Protein AF-A0A259INH0-F1 (afdb_monomer)

Foldseek 3Di:
DDPPPDPPPPPPDDDDDDDCVVVVVLLVVLLVVLCQFLPPPDDSQQSVQLQLLQADQPPPDCVVAPSHGGDSDSCSRQPAAFQKAKDKDKDKDAAQDKDKAWDQFFPDQQAFKKKKKKKKAWDFQADPVCPPCGTQKFKDKWKAQAQVAWDADPVPRHTDPGHDTDDWQDPDPDDDPVCCVPPRPRPDRMTIGMDMDGSVSGHRIIIIMHIFGHDPRHTDNPDDMMIMMMMMMMGRPVRRCRNVSSCVRPVVPDDRRGTPDPDPPDD

Mean predicted aligned error: 8.54 Å

pLDDT: mean 84.94, std 13.49, range [36.12, 97.56]

Sequence (267 aa):
MKKLFGNSLFIKEITPLQGTSFAAPLLLCNAVGIRAVLGQDLTPLAIKALLVHSAKQNGNDKNEVGWGKAPESLNEIITSPPGVARIVYQGELKPGKYLRASIPIPKSELTGRVKLKATFCYASPVDPQEASCYTQAELEVTFRPNLSKFSNDKTTGKAKSQPDTSSFFETSSYATEEERRADWGKWETTLHAEQGFLGTTLNAPVFDIHYNARESGAPTVGAGKIKYALVIAVEASKHQDLYNEILQSYASILIPIQPKVTIPINV

Radius of gyration: 23.49 Å; Cα contacts (8 Å, |Δi|>4): 466; chains: 1; bounding box: 49×73×89 Å

Secondary structure (DSSP, 8-state):
--------------PPP--GGGHHHHHHHHHHHHHHHHGGGS-HHHHHHHHHHH-B-TT--HHHHTT-BPPSSHHHHHSPPTTEEEEEEEEEE-TT-EEEEE----SS---SEEEEEEEEEE---B-TT-TTS-BSEEEEEEEESBTT--PBPTTT-SBPSSPPPB-SS-S-S---HHHHHHTS-TT-SEEEEEEEEEGGG-BS-EEEEEEEEEETTEE-SSPPPEEEEEEEEEE-TT-TTHHHHHHHHTTTT------S-------

Structure (mmCIF, N/CA/C/O backbone):
data_AF-A0A259INH0-F1
#
_entry.id   AF-A0A259INH0-F1
#
loop_
_atom_site.group_PDB
_atom_site.id
_atom_site.type_symbol
_atom_site.label_atom_id
_atom_site.label_alt_id
_atom_site.label_comp_id
_atom_site.label_asym_id
_atom_site.label_entity_id
_atom_site.label_seq_id
_atom_site.pdbx_PDB_ins_code
_atom_site.Cartn_x
_atom_site.Cartn_y
_atom_site.Cartn_z
_atom_site.occupancy
_atom_site.B_iso_or_equiv
_atom_site.auth_seq_id
_atom_site.auth_comp_id
_atom_site.auth_asym_id
_atom_site.auth_atom_id
_atom_site.pdbx_PDB_model_num
ATOM 1 N N . MET A 1 1 ? 26.185 -48.536 -57.523 1.00 39.78 1 MET A N 1
ATOM 2 C CA . MET A 1 1 ? 26.364 -47.982 -56.162 1.00 39.78 1 MET A CA 1
ATOM 3 C C . MET A 1 1 ? 25.255 -46.976 -55.891 1.00 39.78 1 MET A C 1
ATOM 5 O O . MET A 1 1 ? 25.216 -45.942 -56.545 1.00 39.78 1 MET A O 1
ATOM 9 N N . LYS A 1 2 ? 24.312 -47.306 -55.001 1.00 36.12 2 LYS A N 1
ATOM 10 C CA . LYS A 1 2 ? 23.241 -46.397 -54.564 1.00 36.12 2 LYS A CA 1
ATOM 11 C C . LYS A 1 2 ? 23.850 -45.327 -53.647 1.00 36.12 2 LYS A C 1
ATOM 13 O O . LYS A 1 2 ? 24.356 -45.672 -52.585 1.00 36.12 2 LYS A O 1
ATOM 18 N N . LYS A 1 3 ? 23.813 -44.052 -54.048 1.00 40.78 3 LYS A N 1
ATOM 19 C CA . LYS A 1 3 ? 24.068 -42.922 -53.142 1.00 40.78 3 LYS A CA 1
ATOM 20 C C . LYS A 1 3 ? 22.827 -42.734 -52.267 1.00 40.78 3 LYS A C 1
ATOM 22 O O . LYS A 1 3 ? 21.805 -42.246 -52.739 1.00 40.78 3 LYS A O 1
ATOM 27 N N . LEU A 1 4 ? 22.923 -43.164 -51.012 1.00 44.47 4 LEU A N 1
ATOM 28 C CA . LEU A 1 4 ? 22.033 -42.749 -49.931 1.00 44.47 4 LEU A CA 1
ATOM 29 C C . LEU A 1 4 ? 22.352 -41.281 -49.618 1.00 44.47 4 LEU A C 1
ATOM 31 O O . LEU A 1 4 ? 23.288 -40.993 -48.878 1.00 44.47 4 LEU A O 1
ATOM 35 N N . PHE A 1 5 ? 21.614 -40.350 -50.222 1.00 46.16 5 PHE A N 1
ATOM 36 C CA . PHE A 1 5 ? 21.539 -38.994 -49.689 1.00 46.16 5 PHE A CA 1
ATOM 37 C C . PHE A 1 5 ? 20.632 -39.054 -48.464 1.00 46.16 5 PHE A C 1
ATOM 39 O O . PHE A 1 5 ? 19.426 -39.264 -48.578 1.00 46.16 5 PHE A O 1
ATOM 46 N N . GLY A 1 6 ? 21.250 -38.974 -47.288 1.00 42.75 6 GLY A N 1
ATOM 47 C CA . GLY A 1 6 ? 20.543 -38.897 -46.022 1.00 42.75 6 GLY A CA 1
ATOM 48 C C . GLY A 1 6 ? 19.668 -37.650 -45.992 1.00 42.75 6 GLY A C 1
ATOM 49 O O . GLY A 1 6 ? 20.159 -36.536 -46.165 1.00 42.75 6 GLY A O 1
ATOM 50 N N . ASN A 1 7 ? 18.376 -37.849 -45.741 1.00 47.34 7 ASN A N 1
ATOM 51 C CA . ASN A 1 7 ? 17.503 -36.800 -45.235 1.00 47.34 7 ASN A CA 1
ATOM 52 C C . ASN A 1 7 ? 18.029 -36.389 -43.855 1.00 47.34 7 ASN A C 1
ATOM 54 O O . ASN A 1 7 ? 17.673 -36.991 -42.843 1.00 47.34 7 ASN A O 1
ATOM 58 N N . SER A 1 8 ? 18.899 -35.381 -43.809 1.00 49.84 8 SER A N 1
ATOM 59 C CA . SER A 1 8 ? 19.155 -34.647 -42.575 1.00 49.84 8 SER A CA 1
ATOM 60 C C . SER A 1 8 ? 17.896 -33.837 -42.276 1.00 49.84 8 SER A C 1
ATOM 62 O O . SER A 1 8 ? 17.690 -32.747 -42.809 1.00 49.84 8 SER A O 1
ATOM 64 N N . LEU A 1 9 ? 17.000 -34.414 -41.472 1.00 56.59 9 LEU A N 1
ATOM 65 C CA . LEU A 1 9 ? 16.022 -33.620 -40.747 1.00 56.59 9 LEU A CA 1
ATOM 66 C C . LEU A 1 9 ? 16.822 -32.699 -39.824 1.00 56.59 9 LEU A C 1
ATOM 68 O O . LEU A 1 9 ? 17.387 -33.154 -38.832 1.00 56.59 9 LEU A O 1
ATOM 72 N N . PHE A 1 10 ? 16.880 -31.411 -40.159 1.00 57.25 10 PHE A N 1
ATOM 73 C CA . PHE A 1 10 ? 17.249 -30.380 -39.200 1.00 57.25 10 PHE A CA 1
ATOM 74 C C . PHE A 1 10 ? 16.225 -30.430 -38.064 1.00 57.25 10 PHE A C 1
ATOM 76 O O . PHE A 1 10 ? 15.121 -29.896 -38.175 1.00 57.25 10 PHE A O 1
ATOM 83 N N . ILE A 1 11 ? 16.573 -31.119 -36.980 1.00 61.00 11 ILE A N 1
ATOM 84 C CA . ILE A 1 11 ? 15.860 -31.003 -35.715 1.00 61.00 11 ILE A CA 1
ATOM 85 C C . ILE A 1 11 ? 16.080 -29.557 -35.278 1.00 61.00 11 ILE A C 1
ATOM 87 O O . ILE A 1 11 ? 17.202 -29.149 -34.988 1.00 61.00 11 ILE A O 1
ATOM 91 N N . LYS A 1 12 ? 15.016 -28.753 -35.317 1.00 66.00 12 LYS A N 1
ATOM 92 C CA . LYS A 1 12 ? 15.026 -27.394 -34.782 1.00 66.00 12 LYS A CA 1
ATOM 93 C C . LYS A 1 12 ? 15.162 -27.519 -33.267 1.00 66.00 12 LYS A C 1
ATOM 95 O O . LYS A 1 12 ? 14.175 -27.732 -32.569 1.00 66.00 12 LYS A O 1
ATOM 100 N N . GLU A 1 13 ? 16.398 -27.492 -32.790 1.00 73.31 13 GLU A N 1
ATOM 101 C CA . GLU A 1 13 ? 16.723 -27.645 -31.379 1.00 73.31 13 GLU A CA 1
ATOM 102 C C . GLU A 1 13 ? 16.250 -26.393 -30.628 1.00 73.31 13 GLU A C 1
ATOM 104 O O . GLU A 1 13 ? 16.626 -25.266 -30.957 1.00 73.31 13 GLU A O 1
ATOM 109 N N . ILE A 1 14 ? 15.334 -26.580 -29.677 1.00 82.00 14 ILE A N 1
ATOM 110 C CA . ILE A 1 14 ? 14.850 -25.506 -28.810 1.00 82.00 14 ILE A CA 1
ATOM 111 C C . ILE A 1 14 ? 15.738 -25.517 -27.570 1.00 82.00 14 ILE A C 1
ATOM 113 O O . ILE A 1 14 ? 15.597 -26.387 -26.714 1.00 82.00 14 ILE A O 1
ATOM 117 N N . THR A 1 15 ? 16.648 -24.551 -27.472 1.00 85.06 15 THR A N 1
ATOM 118 C CA . THR A 1 15 ? 17.495 -24.389 -26.287 1.00 85.06 15 THR A CA 1
ATOM 119 C C . THR A 1 15 ? 16.786 -23.494 -25.266 1.00 85.06 15 THR A C 1
ATOM 121 O O . THR A 1 15 ? 16.470 -22.346 -25.595 1.00 85.06 15 THR A O 1
ATOM 124 N N . PRO A 1 16 ? 16.527 -23.964 -24.031 1.00 84.62 16 PRO A N 1
ATOM 125 C CA . PRO A 1 16 ? 15.945 -23.121 -22.996 1.00 84.62 16 PRO A CA 1
ATOM 126 C C . PRO A 1 16 ? 16.940 -22.027 -22.595 1.00 84.62 16 PRO A C 1
ATOM 128 O O . PRO A 1 16 ? 18.093 -22.302 -22.262 1.00 84.62 16 PRO A O 1
ATOM 131 N N . LEU A 1 17 ? 16.485 -20.777 -22.621 1.00 89.00 17 LEU A N 1
ATOM 132 C CA . LEU A 1 17 ? 17.233 -19.625 -22.124 1.00 89.00 17 LEU A CA 1
ATOM 133 C C . LEU A 1 17 ? 16.717 -19.258 -20.733 1.00 89.00 17 LEU A C 1
ATOM 135 O O . LEU A 1 17 ? 15.509 -19.191 -20.511 1.00 89.00 17 LEU A O 1
ATOM 139 N N . GLN A 1 18 ? 17.637 -19.001 -19.806 1.00 88.62 18 GLN A N 1
ATOM 140 C CA . GLN A 1 18 ? 17.327 -18.624 -18.429 1.00 88.62 18 GLN A CA 1
ATOM 141 C C . GLN A 1 18 ? 18.203 -17.454 -17.977 1.00 88.62 18 GLN A C 1
ATOM 143 O O . GLN A 1 18 ? 19.337 -17.303 -18.431 1.00 88.62 18 GLN A O 1
ATOM 148 N N . GLY A 1 19 ? 17.677 -16.621 -17.082 1.00 87.25 19 GLY A N 1
ATOM 149 C CA . GLY A 1 19 ? 18.393 -15.475 -16.527 1.00 87.25 19 GLY A CA 1
ATOM 150 C C . GLY A 1 19 ? 17.453 -14.439 -15.917 1.00 87.25 19 GLY A C 1
ATOM 151 O O . GLY A 1 19 ? 16.315 -14.274 -16.353 1.00 87.25 19 GLY A O 1
ATOM 152 N N . THR A 1 20 ? 17.936 -13.700 -14.920 1.00 88.44 20 THR A N 1
ATOM 153 C CA . THR A 1 20 ? 17.181 -12.602 -14.289 1.00 88.44 20 THR A CA 1
ATOM 154 C C . THR A 1 20 ? 16.925 -11.441 -15.254 1.00 88.44 20 THR A C 1
ATOM 156 O O . THR A 1 20 ? 15.950 -10.708 -15.096 1.00 88.44 20 THR A O 1
ATOM 159 N N . SER A 1 21 ? 17.729 -11.327 -16.316 1.00 91.44 21 SER A N 1
ATOM 160 C CA . SER A 1 21 ? 17.525 -10.389 -17.424 1.00 91.44 21 SER A CA 1
ATOM 161 C C . SER A 1 21 ? 16.173 -10.559 -18.124 1.00 91.44 21 SER A C 1
ATOM 163 O O . SER A 1 21 ? 15.642 -9.579 -18.635 1.00 91.44 21 SER A O 1
ATOM 165 N N . PHE A 1 22 ? 15.585 -11.761 -18.108 1.00 90.56 22 PHE A N 1
ATOM 166 C CA . PHE A 1 22 ? 14.255 -12.024 -18.668 1.00 90.56 22 PHE A CA 1
ATOM 167 C C . PHE A 1 22 ? 13.112 -11.604 -17.727 1.00 90.56 22 PHE A C 1
ATOM 169 O O . PHE A 1 22 ? 11.993 -11.383 -18.186 1.00 90.56 22 PHE A O 1
ATOM 176 N N . ALA A 1 23 ? 13.374 -11.434 -16.426 1.00 90.19 23 ALA A N 1
ATOM 177 C CA . ALA A 1 23 ? 12.350 -11.047 -15.454 1.00 90.19 23 ALA A CA 1
ATOM 178 C C . ALA A 1 23 ? 11.925 -9.575 -15.607 1.00 90.19 23 ALA A C 1
ATOM 180 O O . ALA A 1 23 ? 10.738 -9.259 -15.522 1.00 90.19 23 ALA A O 1
ATOM 181 N N . ALA A 1 24 ? 12.878 -8.677 -15.878 1.00 90.44 24 ALA A N 1
ATOM 182 C CA . ALA A 1 24 ? 12.613 -7.251 -16.071 1.00 90.44 24 ALA A CA 1
ATOM 183 C C . ALA A 1 24 ? 11.635 -6.946 -17.231 1.00 90.44 24 ALA A C 1
ATOM 185 O O . ALA A 1 24 ? 10.635 -6.263 -16.986 1.00 90.44 24 ALA A O 1
ATOM 186 N N . PRO A 1 25 ? 11.843 -7.445 -18.471 1.00 92.06 25 PRO A N 1
ATOM 187 C CA . PRO A 1 25 ? 10.896 -7.224 -19.561 1.00 92.06 25 PRO A CA 1
ATOM 188 C C . PRO A 1 25 ? 9.546 -7.905 -19.311 1.00 92.06 25 PRO A C 1
ATOM 190 O O . PRO A 1 25 ? 8.521 -7.337 -19.674 1.00 92.06 25 PRO A O 1
ATOM 193 N N . LEU A 1 26 ? 9.510 -9.059 -18.633 1.00 90.44 26 LEU A N 1
ATOM 194 C CA . LEU A 1 26 ? 8.256 -9.731 -18.279 1.00 90.44 26 LEU A CA 1
ATOM 195 C C . LEU A 1 26 ? 7.401 -8.877 -17.328 1.00 90.44 26 LEU A C 1
ATOM 197 O O . LEU A 1 26 ? 6.210 -8.678 -17.565 1.00 90.44 26 LEU A O 1
ATOM 201 N N . LEU A 1 27 ? 8.014 -8.292 -16.296 1.00 92.88 27 LEU A N 1
ATOM 202 C CA . LEU A 1 27 ? 7.319 -7.365 -15.401 1.00 92.88 27 LEU A CA 1
ATOM 203 C C . LEU A 1 27 ? 6.885 -6.081 -16.129 1.00 92.88 27 LEU A C 1
ATOM 205 O O . LEU A 1 27 ? 5.796 -5.561 -15.874 1.00 92.88 27 LEU A O 1
ATOM 209 N N . LEU A 1 28 ? 7.708 -5.579 -17.056 1.00 93.38 28 LEU A N 1
ATOM 210 C CA . LEU A 1 28 ? 7.369 -4.422 -17.885 1.00 93.38 28 LEU A CA 1
ATOM 211 C C . LEU A 1 28 ? 6.155 -4.703 -18.782 1.00 93.38 28 LEU A C 1
ATOM 213 O O . LEU A 1 28 ? 5.284 -3.842 -18.890 1.00 93.38 28 LEU A O 1
ATOM 217 N N . CYS A 1 29 ? 6.051 -5.896 -19.374 1.00 92.12 29 CYS A N 1
ATOM 218 C CA . CYS A 1 29 ? 4.871 -6.312 -20.134 1.00 92.12 29 CYS A CA 1
ATOM 219 C C . CYS A 1 29 ? 3.604 -6.249 -19.275 1.00 92.12 29 CYS A C 1
ATOM 221 O O . CYS A 1 29 ? 2.604 -5.691 -19.725 1.00 92.12 29 CYS A O 1
ATOM 223 N N . ASN A 1 30 ? 3.660 -6.707 -18.020 1.00 92.50 30 ASN A N 1
ATOM 224 C CA . ASN A 1 30 ? 2.532 -6.578 -17.094 1.00 92.50 30 ASN A CA 1
ATOM 225 C C . ASN A 1 30 ? 2.191 -5.107 -16.815 1.00 92.50 30 ASN A C 1
ATOM 227 O O . ASN A 1 30 ? 1.025 -4.720 -16.879 1.00 92.50 30 ASN A O 1
ATOM 231 N N . ALA A 1 31 ? 3.193 -4.257 -16.569 1.00 94.12 31 ALA A N 1
ATOM 232 C CA . ALA A 1 31 ? 2.989 -2.824 -16.349 1.00 94.12 31 ALA A CA 1
ATOM 233 C C . ALA A 1 31 ? 2.320 -2.133 -17.553 1.00 94.12 31 ALA A C 1
ATOM 235 O O . ALA A 1 31 ? 1.383 -1.345 -17.395 1.00 94.12 31 ALA A O 1
ATOM 236 N N . VAL A 1 32 ? 2.787 -2.445 -18.765 1.00 93.69 32 VAL A N 1
ATOM 237 C CA . VAL A 1 32 ? 2.225 -1.930 -20.020 1.00 93.69 32 VAL A CA 1
ATOM 238 C C . VAL A 1 32 ? 0.815 -2.472 -20.242 1.00 93.69 32 VAL A C 1
ATOM 240 O O . VAL A 1 32 ? -0.058 -1.701 -20.625 1.00 93.69 32 VAL A O 1
ATOM 243 N N . GLY A 1 33 ? 0.564 -3.747 -19.939 1.00 92.50 33 GLY A N 1
ATOM 244 C CA . GLY A 1 33 ? -0.761 -4.363 -20.001 1.00 92.50 33 GLY A CA 1
ATOM 245 C C . GLY A 1 33 ? -1.772 -3.664 -19.091 1.00 92.50 33 GLY A C 1
ATOM 246 O O . GLY A 1 33 ? -2.849 -3.290 -19.548 1.00 92.50 33 GLY A O 1
ATOM 247 N N . ILE A 1 34 ? -1.398 -3.377 -17.838 1.00 93.00 34 ILE A N 1
ATOM 248 C CA . ILE A 1 34 ? -2.227 -2.592 -16.906 1.00 93.00 34 ILE A CA 1
ATOM 249 C C . ILE A 1 34 ? -2.563 -1.225 -17.513 1.00 93.00 34 ILE A C 1
ATOM 251 O O . ILE A 1 34 ? -3.725 -0.821 -17.522 1.00 93.00 34 ILE A O 1
ATOM 255 N N . ARG A 1 35 ? -1.565 -0.519 -18.062 1.00 92.44 35 ARG A N 1
ATOM 256 C CA . ARG A 1 35 ? -1.772 0.793 -18.691 1.00 92.44 35 ARG A CA 1
ATOM 257 C C . ARG A 1 35 ? -2.611 0.720 -19.967 1.00 92.44 35 ARG A C 1
ATOM 259 O O . ARG A 1 35 ? -3.354 1.653 -20.251 1.00 92.44 35 ARG A O 1
ATOM 266 N N . ALA A 1 36 ? -2.506 -0.356 -20.739 1.00 91.44 36 ALA A N 1
ATOM 267 C CA . ALA A 1 36 ? -3.310 -0.561 -21.938 1.00 91.44 36 ALA A CA 1
ATOM 268 C C . ALA A 1 36 ? -4.788 -0.783 -21.586 1.00 91.44 36 ALA A C 1
ATOM 270 O O . ALA A 1 36 ? -5.662 -0.204 -22.226 1.00 91.44 36 ALA A O 1
ATOM 271 N N . VAL A 1 37 ? -5.061 -1.566 -20.537 1.00 90.56 37 VAL A N 1
ATOM 272 C CA . VAL A 1 37 ? -6.427 -1.882 -20.099 1.00 90.56 37 VAL A CA 1
ATOM 273 C C . VAL A 1 37 ? -7.071 -0.711 -19.355 1.00 90.56 37 VAL A C 1
ATOM 275 O O . VAL A 1 37 ? -8.208 -0.356 -19.652 1.00 90.56 37 VAL A O 1
ATOM 278 N N . LEU A 1 38 ? -6.365 -0.079 -18.413 1.00 90.06 38 LEU A N 1
ATOM 279 C CA . LEU A 1 38 ? -6.908 0.992 -17.559 1.00 90.06 38 LEU A CA 1
ATOM 280 C C . LEU A 1 38 ? -6.647 2.408 -18.108 1.00 90.06 38 LEU A C 1
ATOM 282 O O . LEU A 1 38 ? -7.135 3.404 -17.577 1.00 90.06 38 LEU A O 1
ATOM 286 N N . GLY A 1 39 ? -5.882 2.532 -19.192 1.00 85.94 39 GLY A N 1
ATOM 287 C CA . GLY A 1 39 ? -5.550 3.811 -19.810 1.00 85.94 39 GLY A CA 1
ATOM 288 C C . GLY A 1 39 ? -4.672 4.717 -18.940 1.00 85.94 39 GLY A C 1
ATOM 289 O O . GLY A 1 39 ? -3.783 4.272 -18.219 1.00 85.94 39 GLY A O 1
ATOM 290 N N . GLN A 1 40 ? -4.904 6.029 -19.050 1.00 86.50 40 GLN A N 1
ATOM 291 C CA . GLN A 1 40 ? -4.128 7.074 -18.357 1.00 86.50 40 GLN A CA 1
ATOM 292 C C . GLN A 1 40 ? -4.616 7.373 -16.931 1.00 86.50 40 GLN A C 1
ATOM 294 O O . GLN A 1 40 ? -4.115 8.305 -16.305 1.00 86.50 40 GLN A O 1
ATOM 299 N N . ASP A 1 41 ? -5.588 6.616 -16.420 1.00 87.44 41 ASP A N 1
ATOM 300 C CA . ASP A 1 41 ? -6.180 6.888 -15.105 1.00 87.44 41 ASP A CA 1
ATOM 301 C C . ASP A 1 41 ? -5.181 6.573 -13.977 1.00 87.44 41 ASP A C 1
ATOM 303 O O . ASP A 1 41 ? -5.237 7.164 -12.899 1.00 87.44 41 ASP A O 1
ATOM 307 N N . LEU A 1 42 ? -4.202 5.704 -14.256 1.00 92.56 42 LEU A N 1
ATOM 308 C CA . LEU A 1 42 ? -3.113 5.357 -13.352 1.00 92.56 42 LEU A CA 1
ATOM 309 C C . LEU A 1 42 ? -1.776 5.936 -13.812 1.00 92.56 42 LEU A C 1
ATOM 311 O O . LEU A 1 42 ? -1.316 5.728 -14.938 1.00 92.56 42 LEU A O 1
ATOM 315 N N . THR A 1 43 ? -1.096 6.603 -12.885 1.00 95.12 43 THR A N 1
ATOM 316 C CA . THR A 1 43 ? 0.291 7.039 -13.079 1.00 95.12 43 THR A CA 1
ATOM 317 C C . THR A 1 43 ? 1.254 5.840 -13.099 1.00 95.12 43 THR A C 1
ATOM 319 O O . THR A 1 43 ? 0.967 4.809 -12.486 1.00 95.12 43 THR A O 1
ATOM 322 N N . PRO A 1 44 ? 2.452 5.956 -13.708 1.00 95.25 44 PRO A N 1
ATOM 323 C CA . PRO A 1 44 ? 3.465 4.894 -13.649 1.00 95.25 44 PRO A CA 1
ATOM 324 C C . PRO A 1 44 ? 3.822 4.465 -12.217 1.00 95.25 44 PRO A C 1
ATOM 326 O O . PRO A 1 44 ? 4.068 3.290 -11.955 1.00 95.25 44 PRO A O 1
ATOM 329 N N . LEU A 1 45 ? 3.797 5.410 -11.272 1.00 95.94 45 LEU A N 1
ATOM 330 C CA . LEU A 1 45 ? 4.048 5.147 -9.858 1.00 95.94 45 LEU A CA 1
ATOM 331 C C . LEU A 1 45 ? 2.922 4.325 -9.211 1.00 95.94 45 LEU A C 1
ATOM 333 O O . LEU A 1 45 ? 3.202 3.425 -8.422 1.00 95.94 45 LEU A O 1
ATOM 337 N N . ALA A 1 46 ? 1.665 4.585 -9.584 1.00 96.75 46 ALA A N 1
ATOM 338 C CA . ALA A 1 46 ? 0.524 3.779 -9.155 1.00 96.75 46 ALA A CA 1
ATOM 339 C C . ALA A 1 46 ? 0.559 2.366 -9.748 1.00 96.75 46 ALA A C 1
ATOM 341 O O . ALA A 1 46 ? 0.273 1.404 -9.043 1.00 96.75 46 ALA A O 1
ATOM 342 N N . ILE A 1 47 ? 0.998 2.215 -11.001 1.00 96.44 47 ILE A N 1
ATOM 343 C CA . ILE A 1 47 ? 1.206 0.896 -11.616 1.00 96.44 47 ILE A CA 1
ATOM 344 C C . ILE A 1 47 ? 2.309 0.127 -10.877 1.00 96.44 47 ILE A C 1
ATOM 346 O O . ILE A 1 47 ? 2.099 -1.030 -10.518 1.00 96.44 47 ILE A O 1
ATOM 350 N N . LYS A 1 48 ? 3.448 0.769 -10.566 1.00 96.00 48 LYS A N 1
ATOM 351 C CA . LYS A 1 48 ? 4.492 0.176 -9.709 1.00 96.00 48 LYS A CA 1
ATOM 352 C C . LYS A 1 48 ? 3.901 -0.283 -8.373 1.00 96.00 48 LYS A C 1
ATOM 354 O O . LYS A 1 48 ? 4.142 -1.414 -7.961 1.00 96.00 48 LYS A O 1
ATOM 359 N N . ALA A 1 49 ? 3.115 0.573 -7.717 1.00 96.94 49 ALA A N 1
ATOM 360 C CA . ALA A 1 49 ? 2.479 0.240 -6.448 1.00 96.94 49 ALA A CA 1
ATOM 361 C C . ALA A 1 49 ? 1.527 -0.961 -6.574 1.00 96.94 49 ALA A C 1
ATOM 363 O O . ALA A 1 49 ? 1.584 -1.841 -5.728 1.00 96.94 49 ALA A O 1
ATOM 364 N N . LEU A 1 50 ? 0.722 -1.062 -7.638 1.00 96.19 50 LEU A N 1
ATOM 365 C CA . LEU A 1 50 ? -0.157 -2.215 -7.886 1.00 96.19 50 LEU A CA 1
ATOM 366 C C . LEU A 1 50 ? 0.611 -3.521 -8.115 1.00 96.19 50 LEU A C 1
ATOM 368 O O . LEU A 1 50 ? 0.208 -4.564 -7.595 1.00 96.19 50 LEU A O 1
ATOM 372 N N . LEU A 1 51 ? 1.713 -3.471 -8.869 1.00 96.44 51 LEU A N 1
ATOM 373 C CA . LEU A 1 51 ? 2.566 -4.634 -9.121 1.00 96.44 51 LEU A CA 1
ATOM 374 C C . LEU A 1 51 ? 3.178 -5.157 -7.818 1.00 96.44 51 LEU A C 1
ATOM 376 O O . LEU A 1 51 ? 3.058 -6.343 -7.522 1.00 96.44 51 LEU A O 1
ATOM 380 N N . VAL A 1 52 ? 3.757 -4.264 -7.009 1.00 95.81 52 VAL A N 1
ATOM 381 C CA . VAL A 1 52 ? 4.300 -4.605 -5.683 1.00 95.81 52 VAL A CA 1
ATOM 382 C C . VAL A 1 52 ? 3.188 -5.082 -4.748 1.00 95.81 52 VAL A C 1
ATOM 384 O O . VAL A 1 52 ? 3.343 -6.075 -4.048 1.00 95.81 52 VAL A O 1
ATOM 387 N N . HIS A 1 53 ? 2.028 -4.424 -4.768 1.00 96.88 53 HIS A N 1
ATOM 388 C CA . HIS A 1 53 ? 0.878 -4.797 -3.950 1.00 96.88 53 HIS A CA 1
ATOM 389 C C . HIS A 1 53 ? 0.363 -6.205 -4.264 1.00 96.88 53 HIS A C 1
ATOM 391 O O . HIS A 1 53 ? -0.134 -6.899 -3.379 1.00 96.88 53 HIS A O 1
ATOM 397 N N . SER A 1 54 ? 0.484 -6.642 -5.513 1.00 95.62 54 SER A N 1
ATOM 398 C CA . SER A 1 54 ? 0.003 -7.953 -5.957 1.00 95.62 54 SER A CA 1
ATOM 399 C C . SER A 1 54 ? 1.076 -9.039 -5.877 1.00 95.62 54 SER A C 1
ATOM 401 O O . SER A 1 54 ? 0.763 -10.210 -6.081 1.00 95.62 54 SER A O 1
ATOM 403 N N . ALA A 1 55 ? 2.323 -8.670 -5.571 1.00 94.75 55 ALA A N 1
ATOM 404 C CA . ALA A 1 55 ? 3.436 -9.598 -5.489 1.00 94.75 55 ALA A CA 1
ATOM 405 C C . ALA A 1 55 ? 3.227 -10.651 -4.388 1.00 94.75 55 ALA A C 1
ATOM 407 O O . ALA A 1 55 ? 2.665 -10.376 -3.322 1.00 94.75 55 ALA A O 1
ATOM 408 N N . LYS A 1 56 ? 3.668 -11.878 -4.679 1.00 92.88 56 LYS A N 1
ATOM 409 C CA . LYS A 1 56 ? 3.589 -13.036 -3.786 1.00 92.88 56 LYS A CA 1
ATOM 410 C C . LYS A 1 56 ? 5.002 -13.550 -3.514 1.00 92.88 56 LYS A C 1
ATOM 412 O O . LYS A 1 56 ? 5.727 -13.893 -4.448 1.00 92.88 56 LYS A O 1
ATOM 417 N N . GLN A 1 57 ? 5.393 -13.611 -2.242 1.00 89.50 57 GLN A N 1
ATOM 418 C CA . GLN A 1 57 ? 6.713 -14.116 -1.834 1.00 89.50 57 GLN A CA 1
ATOM 419 C C . GLN A 1 57 ? 6.834 -15.642 -1.957 1.00 89.50 57 GLN A C 1
ATOM 421 O O . GLN A 1 57 ? 7.934 -16.155 -2.134 1.00 89.50 57 GLN A O 1
ATOM 426 N N . ASN A 1 58 ? 5.714 -16.374 -1.902 1.00 89.75 58 ASN A N 1
ATOM 427 C CA . ASN A 1 58 ? 5.662 -17.840 -2.015 1.00 89.75 58 ASN A CA 1
ATOM 428 C C . ASN A 1 58 ? 6.618 -18.581 -1.055 1.00 89.75 58 ASN A C 1
ATOM 430 O O . ASN A 1 58 ? 7.174 -19.611 -1.416 1.00 89.75 58 ASN A O 1
ATOM 434 N N . GLY A 1 59 ? 6.814 -18.050 0.158 1.00 88.88 59 GLY A N 1
ATOM 435 C CA . GLY A 1 59 ? 7.665 -18.662 1.185 1.00 88.88 59 GLY A CA 1
ATOM 436 C C . GLY A 1 59 ? 9.174 -18.473 0.992 1.00 88.88 59 GLY A C 1
ATOM 437 O O . GLY A 1 59 ? 9.933 -19.002 1.796 1.00 88.88 59 GLY A O 1
ATOM 438 N N . ASN A 1 60 ? 9.609 -17.731 -0.032 1.00 90.56 60 ASN A N 1
ATOM 439 C CA . ASN A 1 60 ? 11.022 -17.398 -0.237 1.00 90.56 60 ASN A CA 1
ATOM 440 C C . ASN A 1 60 ? 11.459 -16.240 0.669 1.00 90.56 60 ASN A C 1
ATOM 442 O O . ASN A 1 60 ? 10.632 -15.420 1.083 1.00 90.56 60 ASN A O 1
ATOM 446 N N . ASP A 1 61 ? 12.764 -16.150 0.930 1.00 86.75 61 ASP A N 1
ATOM 447 C CA . ASP A 1 61 ? 13.341 -15.071 1.727 1.00 86.75 61 ASP A CA 1
ATOM 448 C C . ASP A 1 61 ? 13.176 -13.717 1.016 1.00 86.75 61 ASP A C 1
ATOM 450 O O . ASP A 1 61 ? 13.420 -13.576 -0.188 1.00 86.75 61 ASP A O 1
ATOM 454 N N . LYS A 1 62 ? 12.763 -12.691 1.770 1.00 83.81 62 LYS A N 1
ATOM 455 C CA . LYS A 1 62 ? 12.570 -11.329 1.256 1.00 83.81 62 LYS A CA 1
ATOM 456 C C . LYS A 1 62 ? 13.855 -10.760 0.640 1.00 83.81 62 LYS A C 1
ATOM 458 O O . LYS A 1 62 ? 13.765 -9.990 -0.310 1.00 83.81 62 LYS A O 1
ATOM 463 N N . ASN A 1 63 ? 15.031 -11.140 1.129 1.00 84.50 63 ASN A N 1
ATOM 464 C CA . ASN A 1 63 ? 16.317 -10.695 0.593 1.00 84.50 63 ASN A CA 1
ATOM 465 C C . ASN A 1 63 ? 16.612 -11.276 -0.798 1.00 84.50 63 ASN A C 1
ATOM 467 O O . ASN A 1 63 ? 17.345 -10.666 -1.571 1.00 84.50 63 ASN A O 1
ATOM 471 N N . GLU A 1 64 ? 16.021 -12.423 -1.141 1.00 86.88 64 GLU A N 1
ATOM 472 C CA . GLU A 1 64 ? 16.221 -13.078 -2.437 1.00 86.88 64 GLU A CA 1
ATOM 473 C C . GLU A 1 64 ? 15.217 -12.601 -3.490 1.00 86.88 64 GLU A C 1
ATOM 475 O O . GLU A 1 64 ? 15.569 -12.409 -4.654 1.00 86.88 64 GLU A O 1
ATOM 480 N N . VAL A 1 65 ? 13.954 -12.407 -3.091 1.00 89.19 65 VAL A N 1
ATOM 481 C CA . VAL A 1 65 ? 12.849 -12.118 -4.027 1.00 89.19 65 VAL A CA 1
ATOM 482 C C . VAL A 1 65 ? 12.237 -10.726 -3.859 1.00 89.19 65 VAL A C 1
ATOM 484 O O . VAL A 1 65 ? 11.278 -10.379 -4.554 1.00 89.19 65 VAL A O 1
ATOM 487 N N . GLY A 1 66 ? 12.749 -9.921 -2.928 1.00 88.88 66 GLY A N 1
ATOM 488 C CA . GLY A 1 66 ? 12.166 -8.638 -2.548 1.00 88.88 66 GLY A CA 1
ATOM 489 C C . GLY A 1 66 ? 10.728 -8.802 -2.050 1.00 88.88 66 GLY A C 1
ATOM 490 O O . GLY A 1 66 ? 10.416 -9.619 -1.180 1.00 88.88 66 GLY A O 1
ATOM 491 N N . TRP A 1 67 ? 9.812 -8.040 -2.649 1.00 90.25 67 TRP A N 1
ATOM 492 C CA . TRP A 1 67 ? 8.374 -8.145 -2.373 1.00 90.25 67 TRP A CA 1
ATOM 493 C C . TRP A 1 67 ? 7.710 -9.385 -3.003 1.00 90.25 67 TRP A C 1
ATOM 495 O O . TRP A 1 67 ? 6.537 -9.651 -2.746 1.00 90.25 67 TRP A O 1
ATOM 505 N N . GLY A 1 68 ? 8.451 -10.169 -3.790 1.00 92.06 68 GLY A N 1
ATOM 506 C CA . GLY A 1 68 ? 7.988 -11.397 -4.428 1.00 92.06 68 GLY A CA 1
ATOM 507 C C . GLY A 1 68 ? 7.664 -11.239 -5.914 1.00 92.06 68 GLY A C 1
ATOM 508 O O . GLY A 1 68 ? 7.922 -10.211 -6.541 1.00 92.06 68 GLY A O 1
ATOM 509 N N . LYS A 1 69 ? 7.070 -12.286 -6.493 1.00 93.31 69 LYS A N 1
ATOM 510 C CA . LYS A 1 69 ? 6.713 -12.341 -7.916 1.00 93.31 69 LYS A CA 1
ATOM 511 C C . LYS A 1 69 ? 5.333 -11.721 -8.143 1.00 93.31 69 LYS A C 1
ATOM 513 O O . LYS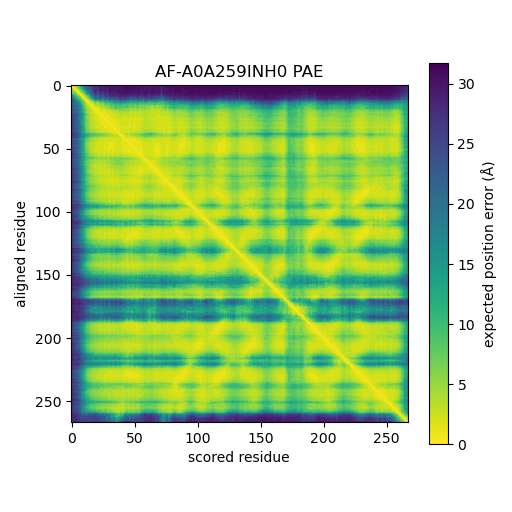 A 1 69 ? 4.363 -12.128 -7.503 1.00 93.31 69 LYS A O 1
ATOM 518 N N . ALA A 1 70 ? 5.237 -10.760 -9.063 1.00 93.06 70 ALA A N 1
ATOM 519 C CA . ALA A 1 70 ? 3.949 -10.234 -9.516 1.00 93.06 70 ALA A CA 1
ATOM 520 C C . ALA A 1 70 ? 3.134 -11.329 -10.242 1.00 93.06 70 ALA A C 1
ATOM 522 O O . ALA A 1 70 ? 3.733 -12.171 -10.917 1.00 93.06 70 ALA A O 1
ATOM 523 N N . PRO A 1 71 ? 1.792 -11.332 -10.142 1.00 92.50 71 PRO A N 1
ATOM 524 C CA . PRO A 1 71 ? 0.958 -12.294 -10.852 1.00 92.50 71 PRO A CA 1
ATOM 525 C C . PRO A 1 71 ? 1.168 -12.222 -12.365 1.00 92.50 71 PRO A C 1
ATOM 527 O O . PRO A 1 71 ? 1.411 -11.149 -12.916 1.00 92.50 71 PRO A O 1
ATOM 530 N N . GLU A 1 72 ? 1.060 -13.366 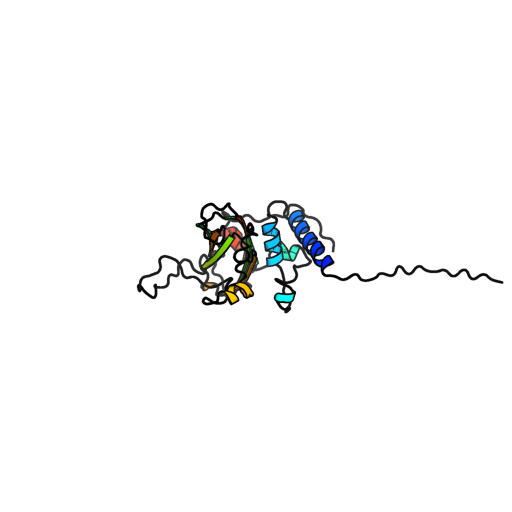-13.037 1.00 87.88 72 GLU A N 1
ATOM 531 C CA . GLU A 1 72 ? 1.150 -13.442 -14.501 1.00 87.88 72 GLU A CA 1
ATOM 532 C C . GLU A 1 72 ? -0.138 -12.941 -15.162 1.00 87.88 72 GLU A C 1
ATOM 534 O O . GLU A 1 72 ? -0.096 -12.265 -16.186 1.00 87.88 72 GLU A O 1
ATOM 539 N N . SER A 1 73 ? -1.288 -13.215 -14.539 1.00 90.62 73 SER A N 1
ATOM 540 C CA . SER A 1 73 ? -2.583 -12.726 -15.001 1.00 90.62 73 SER A CA 1
ATOM 541 C C . SER A 1 73 ? -2.802 -11.272 -14.591 1.00 90.62 73 SER A C 1
ATOM 543 O O . SER A 1 73 ? -2.830 -10.943 -13.403 1.00 90.62 73 SER A O 1
ATOM 545 N N . LEU A 1 74 ? -3.050 -10.403 -15.575 1.00 90.56 74 LEU A N 1
ATOM 546 C CA . LEU A 1 74 ? -3.403 -8.999 -15.336 1.00 90.56 74 LEU A CA 1
ATOM 547 C C . LEU A 1 74 ? -4.653 -8.858 -14.457 1.00 90.56 74 LEU A C 1
ATOM 549 O O . LEU A 1 74 ? -4.708 -7.957 -13.620 1.00 90.56 74 LEU A O 1
ATOM 553 N N . ASN A 1 75 ? -5.625 -9.764 -14.603 1.00 90.19 75 ASN A N 1
ATOM 554 C CA . ASN A 1 75 ? -6.877 -9.734 -13.844 1.00 90.19 75 ASN A CA 1
ATOM 555 C C . ASN A 1 75 ? -6.643 -9.896 -12.336 1.00 90.19 75 ASN A C 1
ATOM 557 O O . ASN A 1 75 ? -7.333 -9.259 -11.548 1.00 90.19 75 ASN A O 1
ATOM 561 N N . GLU A 1 76 ? -5.630 -10.655 -11.909 1.00 91.44 76 GLU A N 1
ATOM 562 C CA . GLU A 1 76 ? -5.288 -10.760 -10.479 1.00 91.44 76 GLU A CA 1
ATOM 563 C C . GLU A 1 76 ? -4.823 -9.419 -9.881 1.00 91.44 76 GLU A C 1
ATOM 565 O O . GLU A 1 76 ? -4.929 -9.196 -8.672 1.00 91.44 76 GLU A O 1
ATOM 570 N N . ILE A 1 77 ? -4.325 -8.516 -10.729 1.00 93.00 77 ILE A N 1
ATOM 571 C CA . ILE A 1 77 ? -3.754 -7.225 -10.339 1.00 93.00 77 ILE A CA 1
ATOM 572 C C . ILE A 1 77 ? -4.819 -6.124 -10.385 1.00 93.00 77 ILE A C 1
ATOM 574 O O . ILE A 1 77 ? -4.926 -5.320 -9.456 1.00 93.00 77 ILE A O 1
ATOM 578 N N . ILE A 1 78 ? -5.611 -6.076 -11.460 1.00 91.06 78 ILE A N 1
ATOM 579 C CA . ILE A 1 78 ? -6.559 -4.979 -11.713 1.00 91.06 78 ILE A CA 1
ATOM 580 C C . ILE A 1 78 ? -7.973 -5.265 -11.204 1.00 91.06 78 ILE A C 1
ATOM 582 O O . ILE A 1 78 ? -8.710 -4.324 -10.921 1.00 91.06 78 ILE A O 1
ATOM 586 N N . THR A 1 79 ? -8.350 -6.533 -11.038 1.00 91.31 79 THR A N 1
ATOM 587 C CA . THR A 1 79 ? -9.670 -6.925 -10.534 1.00 91.31 79 THR A CA 1
ATOM 588 C C . THR A 1 79 ? -9.599 -7.194 -9.034 1.00 91.31 79 THR A C 1
ATOM 590 O O . THR A 1 79 ? -8.617 -7.739 -8.518 1.00 91.31 79 THR A O 1
ATOM 593 N N . SER A 1 80 ? -10.629 -6.774 -8.304 1.00 91.69 80 SER A N 1
ATOM 594 C C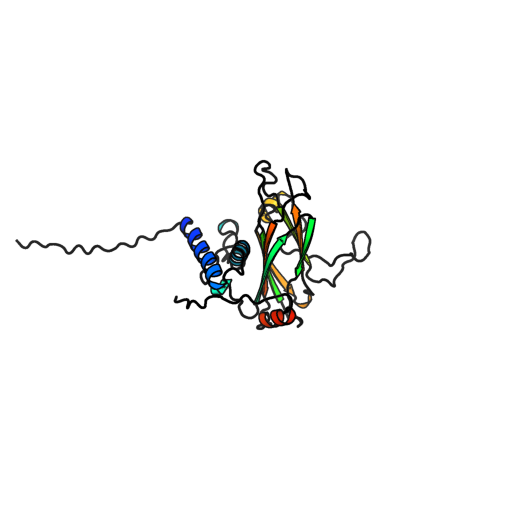A . SER A 1 80 ? -10.791 -7.115 -6.892 1.00 91.69 80 SER A CA 1
ATOM 595 C C . SER A 1 80 ? -11.615 -8.402 -6.768 1.00 91.69 80 SER A C 1
ATOM 597 O O . SER A 1 80 ? -12.705 -8.462 -7.338 1.00 91.69 80 SER A O 1
ATOM 599 N N . PRO A 1 81 ? -11.115 -9.442 -6.076 1.00 92.50 81 PRO A N 1
ATOM 600 C CA . PRO A 1 81 ? -11.904 -10.641 -5.823 1.00 92.50 81 PRO A CA 1
ATOM 601 C C . PRO A 1 81 ? -13.043 -10.358 -4.823 1.00 92.50 81 PRO A C 1
ATOM 603 O O . PRO A 1 81 ? -13.011 -9.339 -4.126 1.00 92.50 81 PRO A O 1
ATOM 606 N N . PRO A 1 82 ? -14.034 -11.260 -4.715 1.00 93.56 82 PRO A N 1
ATOM 607 C CA . PRO A 1 82 ? -15.090 -11.158 -3.712 1.00 93.56 82 PRO A CA 1
ATOM 608 C C . PRO A 1 82 ? -14.534 -10.976 -2.293 1.00 93.56 82 PRO A C 1
ATOM 610 O O . PRO A 1 82 ? -13.552 -11.611 -1.906 1.00 93.56 82 PRO A O 1
ATOM 613 N N . GLY A 1 83 ? -15.146 -10.075 -1.526 1.00 93.44 83 GLY A N 1
ATOM 614 C CA . GLY A 1 83 ? -14.698 -9.714 -0.180 1.00 93.44 83 GLY A CA 1
ATOM 615 C C . GLY A 1 83 ? -13.408 -8.905 -0.100 1.00 93.44 83 GLY A C 1
ATOM 616 O O . GLY A 1 83 ? -12.891 -8.704 0.999 1.00 93.44 83 GLY A O 1
ATOM 617 N N . VAL A 1 84 ? -12.904 -8.403 -1.230 1.00 95.12 84 VAL A N 1
ATOM 618 C CA . VAL A 1 84 ? -11.762 -7.490 -1.282 1.00 95.12 84 VAL A CA 1
ATOM 619 C C . VAL A 1 84 ? -12.167 -6.195 -1.970 1.00 95.12 84 VAL A C 1
ATOM 621 O O . VAL A 1 84 ? -12.732 -6.202 -3.058 1.00 95.12 84 VAL A O 1
ATOM 624 N N . ALA A 1 85 ? -11.817 -5.065 -1.367 1.00 95.12 85 ALA A N 1
ATOM 625 C CA . ALA A 1 85 ? -11.891 -3.759 -2.002 1.00 95.12 85 ALA A CA 1
ATOM 626 C C . ALA A 1 85 ? -10.482 -3.187 -2.128 1.00 95.12 85 ALA A C 1
ATOM 628 O O . ALA A 1 85 ? -9.802 -2.995 -1.119 1.00 95.12 85 ALA A O 1
ATOM 629 N N . ARG A 1 86 ? -10.038 -2.923 -3.362 1.00 95.75 86 ARG A N 1
ATOM 630 C CA . ARG A 1 86 ? -8.744 -2.292 -3.642 1.00 95.75 86 ARG A CA 1
ATOM 631 C C . ARG A 1 86 ? -8.951 -0.830 -4.025 1.00 95.75 86 ARG A C 1
ATOM 633 O O . ARG A 1 86 ? -9.674 -0.526 -4.968 1.00 95.75 86 ARG A O 1
ATOM 640 N N . ILE A 1 87 ? -8.291 0.064 -3.305 1.00 95.88 87 ILE A N 1
ATOM 641 C CA . ILE A 1 87 ? -8.377 1.512 -3.454 1.00 95.88 87 ILE A CA 1
ATOM 642 C C . ILE A 1 87 ? -7.000 2.040 -3.843 1.00 95.88 87 ILE A C 1
ATOM 644 O O . ILE A 1 87 ? -5.990 1.642 -3.262 1.00 95.88 87 ILE A O 1
ATOM 648 N N . VAL A 1 88 ? -6.961 2.938 -4.826 1.00 96.00 88 VAL A N 1
ATOM 649 C CA . VAL A 1 88 ? -5.730 3.579 -5.294 1.00 96.00 88 VAL A CA 1
ATOM 650 C C . VAL A 1 88 ? -5.834 5.081 -5.067 1.00 96.00 88 VAL A C 1
ATOM 652 O O . VAL A 1 88 ? -6.687 5.748 -5.644 1.00 96.00 88 VAL A O 1
ATOM 655 N N . TYR A 1 89 ? -4.931 5.617 -4.254 1.00 95.81 89 TYR A N 1
ATOM 656 C CA . TYR A 1 89 ? -4.693 7.047 -4.113 1.00 95.81 89 TYR A CA 1
ATOM 657 C C . TYR A 1 89 ? -3.441 7.421 -4.898 1.00 95.81 89 TYR A C 1
ATOM 659 O O . TYR A 1 89 ? -2.414 6.758 -4.780 1.00 95.81 89 TYR A O 1
ATOM 667 N N . GLN A 1 90 ? -3.495 8.503 -5.666 1.00 95.38 90 GLN A N 1
ATOM 668 C CA . GLN A 1 90 ? -2.332 9.058 -6.356 1.00 95.38 90 GLN A CA 1
ATOM 669 C C . GLN A 1 90 ? -2.375 10.582 -6.304 1.00 95.38 90 GLN A C 1
ATOM 671 O O . GLN A 1 90 ? -3.454 11.174 -6.322 1.00 95.38 90 GLN A O 1
ATOM 676 N N . GLY A 1 91 ? -1.212 11.222 -6.253 1.00 94.38 91 GLY A N 1
ATOM 677 C CA . GLY A 1 91 ? -1.150 12.677 -6.197 1.00 94.38 91 GLY A CA 1
ATOM 678 C C . GLY A 1 91 ? 0.242 13.211 -5.905 1.00 94.38 91 GLY A C 1
ATOM 679 O O . GLY A 1 91 ? 1.250 12.567 -6.199 1.00 94.38 91 GLY A O 1
ATOM 680 N N . GLU A 1 92 ? 0.280 14.405 -5.317 1.00 94.75 92 GLU A N 1
ATOM 681 C CA . GLU A 1 92 ? 1.505 15.096 -4.924 1.00 94.75 92 GLU A CA 1
ATOM 682 C C . GLU A 1 92 ? 1.493 15.417 -3.425 1.00 94.75 92 GLU A C 1
ATOM 684 O O . GLU A 1 92 ? 0.486 15.894 -2.897 1.00 94.75 92 GLU A O 1
ATOM 689 N N . LEU A 1 93 ? 2.623 15.214 -2.750 1.00 92.44 93 LEU A N 1
ATOM 690 C CA . LEU A 1 93 ? 2.849 15.640 -1.370 1.00 92.44 93 LEU A CA 1
ATOM 691 C C . LEU A 1 93 ? 3.614 16.963 -1.350 1.00 92.44 93 LEU A C 1
ATOM 693 O O . LEU A 1 93 ? 4.505 17.197 -2.168 1.00 92.44 93 LEU A O 1
ATOM 697 N N . LYS A 1 94 ? 3.259 17.831 -0.400 1.00 89.62 94 LYS A N 1
ATOM 698 C CA . LYS A 1 94 ? 3.946 19.102 -0.133 1.00 89.62 94 LYS A CA 1
ATOM 699 C C . LYS A 1 94 ? 4.797 18.952 1.132 1.00 89.62 94 LYS A C 1
ATOM 701 O O . LYS A 1 94 ? 4.299 18.345 2.081 1.00 89.62 94 LYS A O 1
ATOM 706 N N . PRO A 1 95 ? 6.024 19.497 1.166 1.00 86.94 95 PRO A N 1
ATOM 707 C CA . PRO A 1 95 ? 6.889 19.386 2.338 1.00 86.94 95 PRO A CA 1
ATOM 708 C C . PRO A 1 95 ? 6.235 20.026 3.567 1.00 86.94 95 PRO A C 1
ATOM 710 O O . PRO A 1 95 ? 5.541 21.043 3.455 1.00 86.94 95 PRO A O 1
ATOM 713 N N . GLY A 1 96 ? 6.416 19.399 4.732 1.00 77.31 96 GLY A N 1
ATOM 714 C CA . GLY A 1 96 ? 5.918 19.896 6.021 1.00 77.31 96 GLY A CA 1
ATOM 715 C C . GLY A 1 96 ? 4.393 19.888 6.184 1.00 77.31 96 GLY A C 1
ATOM 716 O O . GLY A 1 96 ? 3.874 20.449 7.149 1.00 77.31 96 GLY A O 1
ATOM 717 N N . LYS A 1 97 ? 3.645 19.286 5.247 1.00 82.75 97 LYS A N 1
ATOM 718 C CA . LYS A 1 97 ? 2.194 19.094 5.364 1.00 82.75 97 LYS A CA 1
ATOM 719 C C . LYS A 1 97 ? 1.856 17.628 5.571 1.00 82.75 97 LYS A C 1
ATOM 721 O O . LYS A 1 97 ? 2.469 16.743 4.981 1.00 82.75 97 LYS A O 1
ATOM 726 N N . TYR A 1 98 ? 0.818 17.407 6.368 1.00 85.81 98 TYR A N 1
ATOM 727 C CA . TYR A 1 98 ? 0.221 16.096 6.559 1.00 85.81 98 TYR A CA 1
ATOM 728 C C . TYR A 1 98 ? -0.859 15.869 5.503 1.00 85.81 98 TYR A C 1
ATOM 730 O O . TYR A 1 98 ? -1.762 16.694 5.338 1.00 85.81 98 TYR A O 1
ATOM 738 N N . LEU A 1 99 ? -0.777 14.744 4.800 1.00 92.94 99 LEU A N 1
ATOM 739 C CA . LEU A 1 99 ? -1.871 14.205 4.006 1.00 92.94 99 LEU A CA 1
ATOM 740 C C . LEU A 1 99 ? -2.544 13.098 4.816 1.00 92.94 99 LEU A C 1
ATOM 742 O O . LEU A 1 99 ? -1.904 12.114 5.170 1.00 92.94 99 LEU A O 1
ATOM 746 N N . ARG A 1 100 ? -3.845 13.230 5.064 1.00 94.62 100 ARG A N 1
ATOM 747 C CA . ARG A 1 100 ? -4.646 12.160 5.659 1.00 94.62 100 ARG A CA 1
ATOM 748 C C . ARG A 1 100 ? -5.299 11.338 4.554 1.00 94.62 100 ARG A C 1
ATOM 750 O O . ARG A 1 100 ? -6.222 11.818 3.900 1.00 94.62 100 ARG A O 1
ATOM 757 N N . ALA A 1 101 ? -4.830 10.113 4.355 1.00 94.88 101 ALA A N 1
ATOM 758 C CA . ALA A 1 101 ? -5.460 9.142 3.472 1.00 94.88 101 ALA A CA 1
ATOM 759 C C . ALA A 1 101 ? -6.454 8.301 4.279 1.00 94.88 101 ALA A C 1
ATOM 761 O O . ALA A 1 101 ? -6.063 7.568 5.189 1.00 94.88 101 ALA A O 1
ATOM 762 N N . SER A 1 102 ? -7.746 8.418 3.972 1.00 94.75 102 SER A N 1
ATOM 763 C CA . SER A 1 102 ? -8.749 7.538 4.567 1.00 94.75 102 SER A CA 1
ATOM 764 C C . SER A 1 102 ? -8.573 6.106 4.071 1.00 94.75 102 SER A C 1
ATOM 766 O O . SER A 1 102 ? -8.148 5.878 2.942 1.00 94.75 102 SER A O 1
ATOM 768 N N . ILE A 1 103 ? -8.898 5.134 4.919 1.00 95.38 103 ILE A N 1
ATOM 769 C CA . ILE A 1 103 ? -9.063 3.735 4.531 1.00 95.38 103 ILE A CA 1
ATOM 770 C C . ILE A 1 103 ? -10.573 3.489 4.479 1.00 95.38 103 ILE A C 1
ATOM 772 O O . ILE A 1 103 ? -11.214 3.417 5.532 1.00 95.38 103 ILE A O 1
ATOM 776 N N . PRO A 1 104 ? -11.168 3.423 3.277 1.00 93.00 104 PRO A N 1
ATOM 777 C CA . PRO A 1 104 ? -12.603 3.238 3.139 1.00 93.00 104 PRO A CA 1
ATOM 778 C C . PRO A 1 104 ? -13.040 1.899 3.736 1.00 93.00 104 PRO A C 1
ATOM 780 O O . PRO A 1 104 ? -12.523 0.848 3.363 1.00 93.00 104 PRO A O 1
ATOM 783 N N . ILE A 1 105 ? -13.997 1.947 4.657 1.00 92.88 105 ILE A N 1
ATOM 784 C CA . ILE A 1 105 ? -14.664 0.777 5.240 1.00 92.88 105 ILE A CA 1
ATOM 785 C C . ILE A 1 105 ? -16.175 0.956 5.074 1.00 92.88 105 ILE A C 1
ATOM 787 O O . ILE A 1 105 ? -16.644 2.094 5.115 1.00 92.88 105 ILE A O 1
ATOM 791 N N . PRO A 1 106 ? -16.957 -0.108 4.850 1.00 90.56 106 PRO A N 1
ATOM 792 C CA . PRO A 1 106 ? -18.391 0.045 4.657 1.00 90.56 106 PRO A CA 1
ATOM 793 C C . PRO A 1 106 ? -19.042 0.637 5.917 1.00 90.56 106 PRO A C 1
ATOM 795 O O . PRO A 1 106 ? -18.506 0.541 7.021 1.00 90.56 106 PRO A O 1
ATOM 798 N N . LYS A 1 107 ? -20.206 1.275 5.753 1.00 84.44 107 LYS A N 1
ATOM 799 C CA . LYS A 1 107 ? -21.001 1.754 6.900 1.00 84.44 107 LYS A CA 1
ATOM 800 C C . LYS A 1 107 ? -21.559 0.603 7.740 1.00 84.44 107 LYS A C 1
ATOM 802 O O . LYS A 1 107 ? -21.881 0.811 8.907 1.00 84.44 107 LYS A O 1
ATOM 807 N N . SER A 1 108 ? -21.720 -0.569 7.130 1.00 83.38 108 SER A N 1
ATOM 808 C CA . SER A 1 108 ? -22.072 -1.805 7.817 1.00 83.38 108 SER A CA 1
ATOM 809 C C . SER A 1 108 ? -20.942 -2.217 8.765 1.00 83.38 108 SER A C 1
ATOM 811 O O . SER A 1 108 ? -19.764 -1.943 8.530 1.00 83.38 108 SER A O 1
ATOM 813 N N . GLU A 1 109 ? -21.290 -2.868 9.873 1.00 81.56 109 GLU A N 1
ATOM 814 C CA . GLU A 1 109 ? -20.269 -3.363 10.791 1.00 81.56 109 GLU A CA 1
ATOM 815 C C . GLU A 1 109 ? -19.472 -4.504 10.151 1.00 81.56 109 GLU A C 1
ATOM 817 O O . GLU A 1 109 ? -20.014 -5.539 9.752 1.00 81.56 109 GLU A O 1
ATOM 822 N N . LEU A 1 110 ? -18.149 -4.342 10.109 1.00 86.12 110 LEU A N 1
ATOM 823 C CA . LEU A 1 110 ? -17.244 -5.395 9.670 1.00 86.12 110 LEU A CA 1
ATOM 824 C C . LEU A 1 110 ? -17.210 -6.518 10.716 1.00 86.12 110 LEU A C 1
ATOM 826 O O . LEU A 1 110 ? -16.711 -6.362 11.831 1.00 86.12 110 LEU A O 1
ATOM 830 N N . THR A 1 111 ? -17.708 -7.693 10.341 1.00 84.38 111 THR A N 1
ATOM 831 C CA . THR A 1 111 ? -17.740 -8.872 11.216 1.00 84.38 111 THR A CA 1
ATOM 832 C C . THR A 1 111 ? -16.489 -9.731 11.054 1.00 84.38 111 THR A C 1
ATOM 834 O O . THR A 1 111 ? -16.169 -10.177 9.950 1.00 84.38 111 THR A O 1
ATOM 837 N N . GLY A 1 112 ? -15.852 -10.096 12.167 1.00 88.50 112 GLY A N 1
ATOM 838 C CA . GLY A 1 112 ? -14.711 -11.015 12.182 1.00 88.50 112 GLY A CA 1
ATOM 839 C C . GLY A 1 112 ? -13.364 -10.328 11.956 1.00 88.50 112 GLY A C 1
ATOM 840 O O . GLY A 1 112 ? -13.180 -9.163 12.309 1.00 88.50 112 GLY A O 1
ATOM 841 N N . ARG A 1 113 ? -12.396 -11.088 11.432 1.00 92.31 113 ARG A N 1
ATOM 842 C CA . ARG A 1 113 ? -11.062 -10.577 11.105 1.00 92.31 113 ARG A CA 1
ATOM 843 C C . ARG A 1 113 ? -11.070 -9.939 9.721 1.00 92.31 113 ARG A C 1
ATOM 845 O O . ARG A 1 113 ? -11.521 -10.558 8.763 1.00 92.31 113 ARG A O 1
ATOM 852 N N . VAL A 1 114 ? -10.539 -8.728 9.652 1.00 94.69 114 VAL A N 1
ATOM 853 C CA . VAL A 1 114 ? -10.333 -7.947 8.436 1.00 94.69 114 VAL A CA 1
ATOM 854 C C . VAL A 1 114 ? -8.836 -7.851 8.216 1.00 94.69 114 VAL A C 1
ATOM 856 O O . VAL A 1 114 ? -8.097 -7.481 9.129 1.00 94.69 114 VAL A O 1
ATOM 859 N N . LYS A 1 115 ? -8.378 -8.186 7.019 1.00 96.31 115 LYS A N 1
ATOM 860 C CA . LYS A 1 115 ? -6.995 -7.978 6.625 1.00 96.31 115 LYS A CA 1
ATOM 861 C C . LYS A 1 115 ? -6.880 -6.646 5.883 1.00 96.31 115 LYS A C 1
ATOM 863 O O . LYS A 1 115 ? -7.625 -6.376 4.947 1.00 96.31 115 LYS A O 1
ATOM 868 N N . LEU A 1 116 ? -5.932 -5.821 6.310 1.00 96.62 116 LEU A N 1
ATOM 869 C CA . LEU A 1 116 ? -5.525 -4.609 5.617 1.00 96.62 116 LEU A CA 1
ATOM 870 C C . LEU A 1 116 ? -4.154 -4.842 4.992 1.00 96.62 116 LEU A C 1
ATOM 872 O O . LEU A 1 116 ? -3.198 -5.201 5.679 1.00 96.62 116 LEU A O 1
ATOM 876 N N . LYS A 1 117 ? -4.053 -4.600 3.691 1.00 97.00 117 LYS A N 1
ATOM 877 C CA . LYS A 1 117 ? -2.794 -4.610 2.950 1.00 97.00 117 LYS A CA 1
ATOM 878 C C . LYS A 1 117 ? -2.576 -3.227 2.366 1.00 97.00 117 LYS A C 1
ATOM 880 O O . LYS A 1 117 ? -3.480 -2.694 1.729 1.00 97.00 117 LYS A O 1
ATOM 885 N N . ALA A 1 118 ? -1.402 -2.639 2.551 1.00 97.06 118 ALA A N 1
ATOM 886 C CA . ALA A 1 118 ? -1.093 -1.335 1.978 1.00 97.06 118 ALA A CA 1
ATOM 887 C C . ALA A 1 118 ? 0.276 -1.334 1.303 1.00 97.06 118 ALA A C 1
ATOM 889 O O . ALA A 1 118 ? 1.224 -1.984 1.740 1.00 97.06 118 ALA A O 1
ATOM 890 N N . THR A 1 119 ? 0.368 -0.614 0.192 1.00 96.75 119 THR A N 1
ATOM 891 C CA . THR A 1 119 ? 1.600 -0.427 -0.571 1.00 96.75 119 THR A CA 1
ATOM 892 C C . THR A 1 119 ? 1.721 1.026 -0.944 1.00 96.75 119 THR A C 1
ATOM 894 O O . THR A 1 119 ? 0.868 1.558 -1.652 1.00 96.75 119 THR A O 1
ATOM 897 N N . PHE A 1 120 ? 2.776 1.659 -0.463 1.00 95.12 120 PHE A N 1
ATOM 898 C CA . PHE A 1 120 ? 3.003 3.072 -0.631 1.00 95.12 120 PHE A CA 1
ATOM 899 C C . PHE A 1 120 ? 4.303 3.304 -1.398 1.00 95.12 120 PHE A C 1
ATOM 901 O O . PHE A 1 120 ? 5.387 3.052 -0.886 1.00 95.12 120 PHE A O 1
ATOM 908 N N . CYS A 1 121 ? 4.186 3.801 -2.626 1.00 95.50 121 CYS A N 1
ATOM 909 C CA . CYS A 1 121 ? 5.303 4.234 -3.449 1.00 95.50 121 CYS A CA 1
ATOM 910 C C . CYS A 1 121 ? 5.348 5.763 -3.550 1.00 95.50 121 CYS A C 1
ATOM 912 O O . CYS A 1 121 ? 4.318 6.410 -3.740 1.00 95.50 121 CYS A O 1
ATOM 914 N N . TYR A 1 122 ? 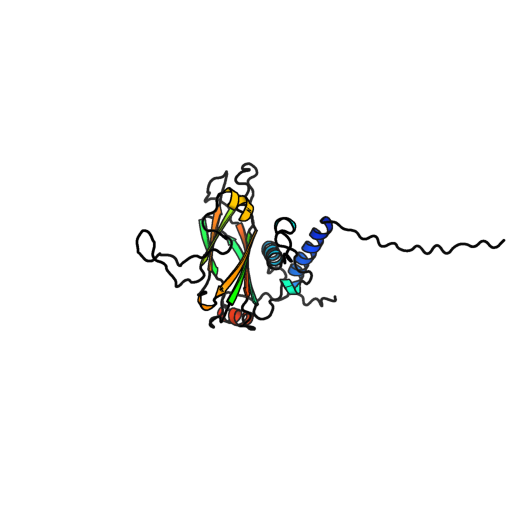6.539 6.348 -3.522 1.00 94.38 122 TYR A N 1
ATOM 915 C CA . TYR A 1 122 ? 6.746 7.774 -3.784 1.00 94.38 122 TYR A CA 1
ATOM 916 C C . TYR A 1 122 ? 7.993 8.009 -4.641 1.00 94.38 122 TYR A C 1
ATOM 918 O O . TYR A 1 122 ? 8.797 7.106 -4.844 1.00 94.38 122 TYR A O 1
ATOM 926 N N . ALA A 1 123 ? 8.124 9.198 -5.223 1.00 92.75 123 ALA A N 1
ATOM 927 C CA . ALA A 1 123 ? 9.288 9.573 -6.021 1.00 92.75 123 ALA A CA 1
ATOM 928 C C . ALA A 1 123 ? 10.137 10.586 -5.250 1.00 92.75 123 ALA A C 1
ATOM 930 O O . ALA A 1 123 ? 9.721 11.730 -5.085 1.00 92.75 123 ALA A O 1
ATOM 931 N N . SER A 1 124 ? 11.317 10.167 -4.794 1.00 89.50 124 SER A N 1
ATOM 932 C CA . SER A 1 124 ? 12.288 11.049 -4.143 1.00 89.50 124 SER A CA 1
ATOM 933 C C . SER A 1 124 ? 13.352 11.499 -5.144 1.00 89.50 124 SER A C 1
ATOM 935 O O . SER A 1 124 ? 13.909 10.645 -5.837 1.00 89.50 124 SER A O 1
ATOM 937 N N . PRO A 1 125 ? 13.705 12.795 -5.190 1.00 88.44 125 PRO A N 1
ATOM 938 C CA . PRO A 1 125 ? 14.995 13.220 -5.714 1.00 88.44 125 PRO A CA 1
ATOM 939 C C . PRO A 1 125 ? 16.139 12.609 -4.894 1.00 88.44 125 PRO A C 1
ATOM 941 O O . PRO A 1 125 ? 15.936 12.161 -3.756 1.00 88.44 125 PRO A O 1
ATOM 944 N N . VAL A 1 126 ? 17.334 12.603 -5.477 1.00 87.38 126 VAL A N 1
ATOM 945 C CA . VAL A 1 126 ? 18.541 12.078 -4.836 1.00 87.38 126 VAL A CA 1
ATOM 946 C C . VAL A 1 126 ? 19.555 13.190 -4.606 1.00 87.38 126 VAL A C 1
ATOM 948 O O . VAL A 1 126 ? 19.631 14.121 -5.405 1.00 87.38 126 VAL A O 1
ATOM 951 N N . ASP A 1 127 ? 20.338 13.066 -3.540 1.00 85.00 127 ASP A N 1
ATOM 952 C CA . ASP A 1 127 ? 21.483 13.918 -3.230 1.00 85.00 127 ASP A CA 1
ATOM 953 C C . ASP A 1 127 ? 22.773 13.081 -3.299 1.00 85.00 127 ASP A C 1
ATOM 955 O O . ASP A 1 127 ? 23.123 12.390 -2.341 1.00 85.00 127 ASP A O 1
ATOM 959 N N . PRO A 1 128 ? 23.480 13.076 -4.445 1.00 84.44 128 PRO A N 1
ATOM 960 C CA . PRO A 1 128 ? 24.691 12.275 -4.605 1.00 84.44 128 PRO A CA 1
ATOM 961 C C . PRO A 1 128 ? 25.860 12.729 -3.725 1.00 84.44 128 PRO A C 1
ATOM 963 O O . PRO A 1 128 ? 26.818 11.973 -3.579 1.00 84.44 128 PRO A O 1
ATOM 966 N N . GLN A 1 129 ? 25.822 13.955 -3.190 1.00 85.31 129 GLN A N 1
ATOM 967 C CA . GLN A 1 129 ? 26.894 14.492 -2.347 1.00 85.31 129 GLN A CA 1
ATOM 968 C C . GLN A 1 129 ? 26.804 13.951 -0.914 1.00 85.31 129 GLN A C 1
ATOM 970 O O . GLN A 1 129 ? 27.823 13.846 -0.237 1.00 85.31 129 GLN A O 1
ATOM 975 N N . GLU A 1 130 ? 25.614 13.514 -0.492 1.00 79.06 130 GLU A N 1
ATOM 976 C CA . GLU A 1 130 ? 25.344 13.009 0.852 1.00 79.06 130 GLU A CA 1
ATOM 977 C C . GLU A 1 130 ? 25.082 11.499 0.851 1.00 79.06 130 GLU A C 1
ATOM 979 O O . GLU A 1 130 ? 23.945 11.023 0.846 1.00 79.06 130 GLU A O 1
ATOM 984 N N . ALA A 1 131 ? 26.154 10.707 0.924 1.00 74.12 131 ALA A N 1
ATOM 985 C CA . ALA A 1 131 ? 26.060 9.243 0.951 1.00 74.12 131 ALA A CA 1
ATOM 986 C C . ALA A 1 131 ? 25.257 8.699 2.153 1.00 74.12 131 ALA A C 1
ATOM 988 O O . ALA A 1 131 ? 24.698 7.606 2.067 1.00 74.12 131 ALA A O 1
ATOM 989 N N . SER A 1 132 ? 25.191 9.455 3.258 1.00 70.56 132 SER A N 1
ATOM 990 C CA . SER A 1 132 ? 24.431 9.141 4.478 1.00 70.56 132 SER A CA 1
ATOM 991 C C . SER A 1 132 ? 22.973 9.637 4.451 1.00 70.56 132 SER A C 1
ATOM 993 O O . SER A 1 132 ? 22.217 9.282 5.355 1.00 70.56 132 SER A O 1
ATOM 995 N N . CYS A 1 133 ? 22.557 10.379 3.413 1.00 69.62 133 CYS A N 1
ATOM 996 C CA . CYS A 1 133 ? 21.189 10.870 3.184 1.00 69.62 133 CYS A CA 1
ATOM 997 C C . CYS A 1 133 ? 20.870 10.993 1.674 1.00 69.62 133 CYS A C 1
ATOM 999 O O . CYS A 1 133 ? 20.413 12.027 1.198 1.00 69.62 133 CYS A O 1
ATOM 1001 N N . TYR A 1 134 ? 21.090 9.914 0.921 1.00 76.75 134 TYR A N 1
ATOM 1002 C CA . TYR A 1 134 ? 20.967 9.852 -0.544 1.00 76.75 134 TYR A CA 1
ATOM 1003 C C . TYR A 1 134 ? 19.579 10.233 -1.062 1.00 76.75 134 TYR A C 1
ATOM 1005 O O . TYR A 1 134 ? 19.471 10.772 -2.156 1.00 76.75 134 TYR A O 1
ATOM 1013 N N . THR A 1 135 ? 18.503 9.960 -0.319 1.00 84.12 135 THR A N 1
ATOM 1014 C CA . THR A 1 135 ? 17.146 10.380 -0.696 1.00 84.12 135 THR A CA 1
ATOM 1015 C C . THR A 1 135 ? 16.779 11.700 -0.027 1.00 84.12 135 THR A C 1
ATOM 1017 O O . THR A 1 135 ? 16.771 11.799 1.199 1.00 84.12 135 THR A O 1
ATOM 1020 N N . GLN A 1 136 ? 16.371 12.688 -0.825 1.00 86.69 136 GLN A N 1
ATOM 1021 C CA . GLN A 1 136 ? 15.917 13.998 -0.336 1.00 86.69 136 GLN A CA 1
ATOM 1022 C C . GLN A 1 136 ? 14.489 13.986 0.243 1.00 86.69 136 GLN A C 1
ATOM 1024 O O . GLN A 1 136 ? 14.008 15.001 0.752 1.00 86.69 136 GLN A O 1
ATOM 1029 N N . ALA A 1 137 ? 13.780 12.857 0.164 1.00 86.88 137 ALA A N 1
ATOM 1030 C CA . ALA A 1 137 ? 12.449 12.694 0.726 1.00 86.88 137 ALA A CA 1
ATOM 1031 C C . ALA A 1 137 ? 12.322 11.446 1.601 1.00 86.88 137 ALA A C 1
ATOM 1033 O O . ALA A 1 137 ? 12.563 10.325 1.154 1.00 86.88 137 ALA A O 1
ATOM 1034 N N . GLU A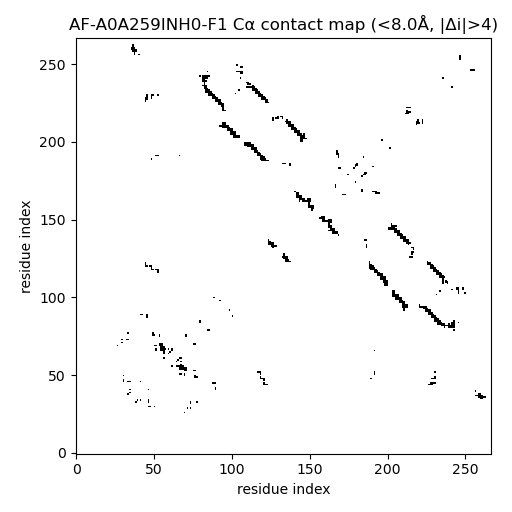 1 138 ? 11.836 11.654 2.822 1.00 85.69 138 GLU A N 1
ATOM 1035 C CA . GLU A 1 138 ? 11.410 10.607 3.744 1.00 85.69 138 GLU A CA 1
ATOM 1036 C C . GLU A 1 138 ? 9.910 10.764 4.015 1.00 85.69 138 GLU A C 1
ATOM 1038 O O . GLU A 1 138 ? 9.412 11.878 4.217 1.00 85.69 138 GLU A O 1
ATOM 1043 N N . LEU A 1 139 ? 9.178 9.649 3.996 1.00 86.50 139 LEU A N 1
ATOM 1044 C CA . LEU A 1 139 ? 7.773 9.624 4.382 1.00 86.50 139 LEU A CA 1
ATOM 1045 C C . LEU A 1 139 ? 7.617 8.952 5.735 1.00 86.50 139 LEU A C 1
ATOM 1047 O O . LEU A 1 139 ? 7.958 7.787 5.901 1.00 86.50 139 LEU A O 1
ATOM 1051 N N . GLU A 1 140 ? 7.015 9.673 6.668 1.00 86.69 140 GLU A N 1
ATOM 1052 C CA . GLU A 1 140 ? 6.578 9.118 7.940 1.00 86.69 140 GLU A CA 1
ATOM 1053 C C . GLU A 1 140 ? 5.081 8.813 7.845 1.00 86.69 140 GLU A C 1
ATOM 1055 O O . GLU A 1 140 ? 4.262 9.701 7.583 1.00 86.69 140 GLU A O 1
ATOM 1060 N N . VAL A 1 141 ? 4.721 7.538 8.007 1.00 89.94 141 VAL A N 1
ATOM 1061 C CA . VAL A 1 141 ? 3.347 7.059 7.827 1.00 89.94 141 VAL A CA 1
ATOM 1062 C C . VAL A 1 141 ? 2.807 6.544 9.151 1.00 89.94 141 VAL A C 1
ATOM 1064 O O . VAL A 1 141 ? 3.172 5.471 9.623 1.00 89.94 141 VAL A O 1
ATOM 1067 N N . THR A 1 142 ? 1.883 7.297 9.734 1.00 91.94 142 THR A N 1
ATOM 1068 C CA . THR A 1 142 ? 1.227 6.944 10.990 1.00 91.94 142 THR A CA 1
ATOM 1069 C C . THR A 1 142 ? -0.138 6.331 10.714 1.00 91.94 142 THR A C 1
ATOM 1071 O O . THR A 1 142 ? -1.018 6.980 10.146 1.00 91.94 142 THR A O 1
ATOM 1074 N N . PHE A 1 143 ? -0.349 5.093 11.153 1.00 94.88 143 PHE A N 1
ATOM 1075 C CA . PHE A 1 143 ? -1.647 4.436 11.049 1.00 94.88 143 PHE A CA 1
ATOM 1076 C C . PHE A 1 143 ? -2.503 4.694 12.293 1.00 94.88 143 PHE A C 1
ATOM 1078 O O . PHE A 1 143 ? -2.043 4.543 13.428 1.00 94.88 143 PHE A O 1
ATOM 1085 N N . ARG A 1 144 ? -3.766 5.077 12.078 1.00 95.06 144 ARG A N 1
ATOM 1086 C CA . ARG A 1 144 ? -4.771 5.249 13.133 1.00 95.06 144 ARG A CA 1
ATOM 1087 C C . ARG A 1 144 ? -5.988 4.382 12.817 1.00 95.06 144 ARG A C 1
ATOM 1089 O O . ARG A 1 144 ? -6.754 4.736 11.920 1.00 95.06 144 ARG A O 1
ATOM 1096 N N . PRO A 1 145 ? -6.192 3.266 13.536 1.00 93.88 145 PRO A N 1
ATOM 1097 C CA . PRO A 1 145 ? -7.284 2.341 13.246 1.00 93.88 145 PRO A CA 1
ATOM 1098 C C . PRO A 1 145 ? -8.660 2.885 13.658 1.00 93.88 145 PRO A C 1
ATOM 1100 O O . PRO A 1 145 ? -9.664 2.520 13.052 1.00 93.88 145 PRO A O 1
ATOM 1103 N N . ASN A 1 146 ? -8.722 3.749 14.678 1.00 94.00 146 ASN A N 1
ATOM 1104 C CA . ASN A 1 146 ? -9.975 4.264 15.227 1.00 94.00 146 ASN A CA 1
ATOM 1105 C C . ASN A 1 146 ? -9.863 5.759 15.557 1.00 94.00 146 ASN A C 1
ATOM 1107 O O . ASN A 1 146 ? -9.169 6.132 16.502 1.00 94.00 146 ASN A O 1
ATOM 1111 N N . LEU A 1 147 ? -10.567 6.612 14.807 1.00 92.50 147 LEU A N 1
ATOM 1112 C CA . LEU A 1 147 ? -10.535 8.067 15.014 1.00 92.50 147 LEU A CA 1
ATOM 1113 C C . LEU A 1 147 ? -11.291 8.545 16.260 1.00 92.50 147 LEU A C 1
ATOM 1115 O O . LEU A 1 147 ? -11.090 9.677 16.690 1.00 92.50 147 LEU A O 1
ATOM 1119 N N . SER A 1 148 ? -12.148 7.711 16.846 1.00 91.69 148 SER A N 1
ATOM 1120 C CA . SER A 1 148 ? -12.902 8.031 18.063 1.00 91.69 148 SER A CA 1
ATOM 1121 C C . SER A 1 148 ? -12.186 7.598 19.343 1.00 91.69 148 SER A C 1
ATOM 1123 O O . SER A 1 148 ? -12.663 7.891 20.438 1.00 91.69 148 SER A O 1
ATOM 1125 N N . LYS A 1 149 ? -11.057 6.889 19.234 1.00 90.88 149 LYS A N 1
ATOM 1126 C CA . LYS A 1 149 ? -10.322 6.364 20.383 1.00 90.88 149 LYS A CA 1
ATOM 1127 C C . LYS A 1 149 ? -9.147 7.269 20.745 1.00 90.88 149 LYS A C 1
ATOM 1129 O O . LYS A 1 149 ? -8.223 7.436 19.953 1.00 90.88 149 LYS A O 1
ATOM 1134 N N . PHE A 1 150 ? -9.164 7.786 21.971 1.00 91.31 150 PHE A N 1
ATOM 1135 C CA . PHE A 1 150 ? -8.117 8.644 22.520 1.00 91.31 150 PHE A CA 1
ATOM 1136 C C . PHE A 1 150 ? -7.621 8.059 23.840 1.00 91.31 150 PHE A C 1
ATOM 1138 O O . PHE A 1 150 ? -8.371 7.981 24.813 1.00 91.31 150 PHE A O 1
ATOM 1145 N N . SER A 1 151 ? -6.360 7.641 23.885 1.00 87.31 151 SER A N 1
ATOM 1146 C CA . SER A 1 151 ? -5.697 7.304 25.142 1.00 87.31 151 SER A CA 1
ATOM 1147 C C . SER A 1 151 ? -5.294 8.565 25.899 1.00 87.31 151 SER A C 1
ATOM 1149 O O . SER A 1 151 ? -5.044 9.626 25.318 1.00 87.31 151 SER A O 1
ATOM 1151 N N . ASN A 1 152 ? -5.192 8.433 27.219 1.00 86.50 152 ASN A N 1
ATOM 1152 C CA . ASN A 1 152 ? -4.601 9.475 28.040 1.00 86.50 152 ASN A CA 1
ATOM 1153 C C . ASN A 1 152 ? -3.087 9.515 27.822 1.00 86.50 152 ASN A C 1
ATOM 1155 O O . ASN A 1 152 ? -2.418 8.491 27.652 1.00 86.50 152 ASN A O 1
ATOM 1159 N N . ASP A 1 153 ? -2.544 10.720 27.821 1.00 82.31 153 ASP A N 1
ATOM 1160 C CA . ASP A 1 153 ? -1.117 10.958 27.864 1.00 82.31 153 ASP A CA 1
ATOM 1161 C C . ASP A 1 153 ? -0.563 10.444 29.199 1.00 82.31 153 ASP A C 1
ATOM 1163 O O . ASP A 1 153 ? -1.041 10.807 30.275 1.00 82.31 153 ASP A O 1
ATOM 1167 N N . LYS A 1 154 ? 0.454 9.581 29.122 1.00 79.06 154 LYS A N 1
ATOM 1168 C CA . LYS A 1 154 ? 1.086 8.964 30.294 1.00 79.06 154 LYS A CA 1
ATOM 1169 C C . LYS A 1 154 ? 1.771 9.989 31.204 1.00 79.06 154 LYS A C 1
ATOM 1171 O O . LYS A 1 154 ? 1.952 9.703 32.380 1.00 79.06 154 LYS A O 1
ATOM 1176 N N . THR A 1 155 ? 2.163 11.148 30.673 1.00 78.00 155 THR A N 1
ATOM 1177 C CA . THR A 1 155 ? 2.870 12.193 31.426 1.00 78.00 155 THR A CA 1
ATOM 1178 C C . THR A 1 155 ? 1.927 13.224 32.031 1.00 78.00 155 THR A C 1
ATOM 1180 O O . THR A 1 155 ? 2.120 13.631 33.172 1.00 78.00 155 THR A O 1
ATOM 1183 N N . THR A 1 156 ? 0.888 13.633 31.299 1.00 78.81 156 THR A N 1
ATOM 1184 C CA . THR A 1 156 ? -0.025 14.701 31.744 1.00 78.81 156 THR A CA 1
ATOM 1185 C C . THR A 1 156 ? -1.356 14.185 32.293 1.00 78.81 156 THR A C 1
ATOM 1187 O O . THR A 1 156 ? -2.115 14.960 32.872 1.00 78.81 156 THR A O 1
ATOM 1190 N N . GLY A 1 157 ? -1.670 12.897 32.108 1.00 79.31 157 GLY A N 1
ATOM 1191 C CA . GLY A 1 157 ? -2.925 12.266 32.531 1.00 79.31 157 GLY A CA 1
ATOM 1192 C C . GLY A 1 157 ? -4.165 12.729 31.756 1.00 79.31 157 GLY A C 1
ATOM 1193 O O . GLY A 1 157 ? -5.260 12.227 32.000 1.00 79.31 157 GLY A O 1
ATOM 1194 N N . LYS A 1 158 ? -4.013 13.672 30.818 1.00 81.94 158 LYS A N 1
ATOM 1195 C CA . LYS A 1 158 ? -5.098 14.224 29.999 1.00 81.94 158 LYS A CA 1
ATOM 1196 C C . LYS A 1 158 ? -5.297 13.400 28.733 1.00 81.94 158 LYS A C 1
ATOM 1198 O O . LYS A 1 158 ? -4.352 12.797 28.231 1.00 81.94 158 LYS A O 1
ATOM 1203 N N . ALA A 1 159 ? -6.512 13.414 28.191 1.00 80.38 159 ALA A N 1
ATOM 1204 C CA . ALA A 1 159 ? -6.782 12.819 26.886 1.00 80.38 159 ALA A CA 1
ATOM 1205 C C . ALA A 1 159 ? -5.895 13.469 25.811 1.00 80.38 159 ALA A C 1
ATOM 1207 O O . ALA A 1 159 ? -5.763 14.696 25.764 1.00 80.38 159 ALA A O 1
ATOM 1208 N N . LYS A 1 160 ? -5.275 12.649 24.956 1.00 85.50 160 LYS A N 1
ATOM 1209 C CA . LYS A 1 160 ? -4.476 13.142 23.828 1.00 85.50 160 LYS A CA 1
ATOM 1210 C C . LYS A 1 160 ? -5.344 13.940 22.855 1.00 85.50 160 LYS A C 1
ATOM 1212 O O . LYS A 1 160 ? -6.516 13.640 22.658 1.00 85.50 160 LYS A O 1
ATOM 1217 N N . SER A 1 161 ? -4.734 14.920 22.190 1.00 84.56 161 SER A N 1
ATOM 1218 C CA . SER A 1 161 ? -5.388 15.716 21.141 1.00 84.56 161 SER A CA 1
ATOM 1219 C C . SER A 1 161 ? -5.575 14.954 19.826 1.00 84.56 161 SER A C 1
ATOM 1221 O O . SER A 1 161 ? -6.394 15.347 18.998 1.00 84.56 161 SER A O 1
ATOM 1223 N N . GLN A 1 162 ? -4.817 13.875 19.617 1.00 87.00 162 GLN A N 1
ATOM 1224 C CA . GLN A 1 162 ? -4.891 13.034 18.427 1.00 87.00 162 GLN A CA 1
ATOM 1225 C C . GLN A 1 162 ? -5.315 11.601 18.787 1.00 87.00 162 GLN A C 1
ATOM 1227 O O . GLN A 1 162 ? -4.957 11.133 19.872 1.00 87.00 162 GLN A O 1
ATOM 1232 N N . PRO A 1 163 ? -6.026 10.895 17.884 1.00 90.56 163 PRO A N 1
ATOM 1233 C CA . PRO A 1 163 ? -6.456 9.519 18.121 1.00 90.56 163 PRO A CA 1
ATOM 1234 C C . PRO A 1 163 ? -5.281 8.555 18.281 1.00 90.56 163 PRO A C 1
ATOM 1236 O O . PRO A 1 163 ? -4.173 8.827 17.814 1.00 90.56 163 PRO A O 1
ATOM 1239 N N . ASP A 1 164 ? -5.532 7.399 18.883 1.00 90.31 164 ASP A N 1
ATOM 1240 C CA . ASP A 1 164 ? -4.504 6.383 19.096 1.00 90.31 164 ASP A CA 1
ATOM 1241 C C . ASP A 1 164 ? -3.896 5.878 17.782 1.00 90.31 164 ASP A C 1
ATOM 1243 O O . ASP A 1 164 ? -4.582 5.670 16.778 1.00 90.31 164 ASP A O 1
ATOM 1247 N N . THR A 1 165 ? -2.580 5.675 17.807 1.00 91.38 165 THR A N 1
ATOM 1248 C CA . THR A 1 165 ? -1.815 5.118 16.693 1.00 91.38 165 THR A CA 1
ATOM 1249 C C . THR A 1 165 ? -1.597 3.623 16.898 1.00 91.38 165 THR A C 1
ATOM 1251 O O . THR A 1 165 ? -1.548 3.132 18.029 1.00 91.38 165 THR A O 1
ATOM 1254 N N . SER A 1 166 ? -1.445 2.887 15.802 1.00 88.50 166 SER A N 1
ATOM 1255 C CA . SER A 1 166 ? -0.925 1.521 15.824 1.00 88.50 166 SER A CA 1
ATOM 1256 C C . SER A 1 166 ? 0.146 1.361 14.756 1.00 88.50 166 SER A C 1
ATOM 1258 O O . SER A 1 166 ? 0.149 2.071 13.752 1.00 88.50 166 SER A O 1
ATOM 1260 N N . SER A 1 167 ? 1.074 0.437 14.974 1.00 86.56 167 SER A N 1
ATOM 1261 C CA . SER A 1 167 ? 2.114 0.153 13.995 1.00 86.56 167 SER A CA 1
ATOM 1262 C C . SER A 1 167 ? 1.511 -0.567 12.781 1.00 86.56 167 SER A C 1
ATOM 1264 O O . SER A 1 167 ? 0.605 -1.383 12.935 1.00 86.56 167 SER A O 1
ATOM 1266 N N . PHE A 1 168 ? 1.957 -0.229 11.567 1.00 89.94 168 PHE A N 1
ATOM 1267 C CA . PHE A 1 168 ? 1.472 -0.862 10.330 1.00 89.94 168 PHE A CA 1
ATOM 1268 C C . PHE A 1 168 ? 2.627 -1.291 9.423 1.00 89.94 168 PHE A C 1
ATOM 1270 O O . PHE A 1 168 ? 2.789 -2.478 9.151 1.00 89.94 168 PHE A O 1
ATOM 1277 N N . PHE A 1 169 ? 3.440 -0.327 8.979 1.00 84.81 169 PHE A N 1
ATOM 1278 C CA . PHE A 1 169 ? 4.635 -0.590 8.167 1.00 84.81 169 PHE A CA 1
ATOM 1279 C C . PHE A 1 169 ? 5.857 -0.952 9.019 1.00 84.81 169 PHE A C 1
ATOM 1281 O O . PHE A 1 169 ? 6.699 -1.731 8.587 1.00 84.81 169 PHE A O 1
ATOM 1288 N N . GLU A 1 170 ? 5.924 -0.425 10.240 1.00 71.44 170 GLU A N 1
ATOM 1289 C CA . GLU A 1 170 ? 6.986 -0.704 11.207 1.00 71.44 170 GLU A CA 1
ATOM 1290 C C . GLU A 1 170 ? 6.526 -1.802 12.172 1.00 71.44 170 GLU A C 1
ATOM 1292 O O . GLU A 1 170 ? 5.370 -1.818 12.594 1.00 71.44 170 GLU A O 1
ATOM 1297 N N . THR A 1 171 ? 7.405 -2.744 12.518 1.00 54.59 171 THR A N 1
ATOM 1298 C CA . THR A 1 171 ? 7.037 -3.876 13.394 1.00 54.59 171 THR A CA 1
ATOM 1299 C C . THR A 1 171 ? 7.386 -3.620 14.868 1.00 54.59 171 THR A C 1
ATOM 1301 O O . THR A 1 171 ? 6.770 -4.225 15.744 1.00 54.59 171 THR A O 1
ATOM 1304 N N . SER A 1 172 ? 8.285 -2.675 15.185 1.00 54.62 172 SER A N 1
ATOM 1305 C CA . SER A 1 172 ? 8.584 -2.287 16.573 1.00 54.62 172 SER A CA 1
ATOM 1306 C C . SER A 1 172 ? 8.545 -0.764 16.764 1.00 54.62 172 SER A C 1
ATOM 1308 O O . SER A 1 172 ? 8.781 0.001 15.841 1.00 54.62 172 SER A O 1
ATOM 1310 N N . SER A 1 173 ? 8.201 -0.292 17.966 1.00 49.38 173 SER A N 1
ATOM 1311 C CA . SER A 1 173 ? 8.228 1.148 18.296 1.00 49.38 173 SER A CA 1
ATOM 1312 C C . SER A 1 173 ? 9.624 1.644 18.693 1.00 49.38 173 SER A C 1
ATOM 1314 O O . SER A 1 173 ? 9.853 2.848 18.794 1.00 49.38 173 SER A O 1
ATOM 1316 N N . TYR A 1 174 ? 10.552 0.715 18.927 1.00 54.00 174 TYR A N 1
ATOM 1317 C CA . TYR A 1 174 ? 11.921 0.968 19.353 1.00 54.00 174 TYR A CA 1
ATOM 1318 C C . TYR A 1 174 ? 12.840 0.109 18.490 1.00 54.00 174 TYR A C 1
ATOM 1320 O O . TYR A 1 174 ? 13.062 -1.058 18.796 1.00 54.00 174 TYR A O 1
ATOM 1328 N N . ALA A 1 175 ? 13.328 0.692 17.400 1.00 58.78 175 ALA A N 1
ATOM 1329 C CA . ALA A 1 175 ? 14.449 0.146 16.652 1.00 58.78 175 ALA A CA 1
ATOM 1330 C C . ALA A 1 175 ? 15.593 1.142 16.642 1.00 58.78 175 ALA A C 1
ATOM 1332 O O . ALA A 1 175 ? 15.386 2.361 16.571 1.00 58.78 175 ALA A O 1
ATOM 1333 N N . THR A 1 176 ? 16.788 0.583 16.699 1.00 65.88 176 THR A N 1
ATOM 1334 C CA . THR A 1 176 ? 18.050 1.259 16.450 1.00 65.88 176 THR A CA 1
ATOM 1335 C C . THR A 1 176 ? 18.099 1.811 15.023 1.00 65.88 176 THR A C 1
ATOM 1337 O O . THR A 1 176 ? 17.322 1.434 14.145 1.00 65.88 176 THR A O 1
ATOM 1340 N N . GLU A 1 177 ? 19.009 2.753 14.780 1.00 65.50 177 GLU A N 1
ATOM 1341 C CA . GLU A 1 177 ? 19.204 3.321 13.441 1.00 65.50 177 GLU A CA 1
ATOM 1342 C C . GLU A 1 177 ? 19.582 2.243 12.415 1.00 65.50 177 GLU A C 1
ATOM 1344 O O . GLU A 1 177 ? 19.059 2.251 11.301 1.00 65.50 177 GLU A O 1
ATOM 1349 N N . GLU A 1 178 ? 20.401 1.279 12.834 1.00 65.25 178 GLU A N 1
ATOM 1350 C CA . GLU A 1 178 ? 20.847 0.153 12.019 1.00 65.25 178 GLU A CA 1
ATOM 1351 C C . GLU A 1 178 ? 19.679 -0.750 11.603 1.00 65.25 178 GLU A C 1
ATOM 1353 O O . GLU A 1 178 ? 19.503 -1.012 10.414 1.00 65.25 178 GLU A O 1
ATOM 1358 N N . GLU A 1 179 ? 18.808 -1.127 12.543 1.00 64.50 179 GLU A N 1
ATOM 1359 C CA . GLU A 1 179 ? 17.582 -1.894 12.266 1.00 64.50 179 GLU A CA 1
ATOM 1360 C C . GLU A 1 179 ? 16.628 -1.120 11.339 1.00 64.50 179 GLU A C 1
ATOM 1362 O O . GLU A 1 179 ? 16.048 -1.682 10.413 1.00 64.50 179 GLU A O 1
ATOM 1367 N N . ARG A 1 180 ? 16.510 0.206 11.498 1.00 64.06 180 ARG A N 1
ATOM 1368 C CA . ARG A 1 180 ? 15.700 1.037 10.586 1.00 64.06 180 ARG A CA 1
ATOM 1369 C C . ARG A 1 180 ? 16.257 1.064 9.164 1.00 64.06 180 ARG A C 1
ATOM 1371 O O . ARG A 1 180 ? 15.499 1.184 8.198 1.00 64.06 180 ARG A O 1
ATOM 1378 N N . ARG A 1 181 ? 17.581 0.999 9.029 1.00 64.38 181 ARG A N 1
ATOM 1379 C CA . ARG A 1 181 ? 18.269 1.000 7.739 1.00 64.38 181 ARG A CA 1
ATOM 1380 C C . ARG A 1 181 ? 18.198 -0.370 7.065 1.00 64.38 181 ARG A C 1
ATOM 1382 O O . ARG A 1 181 ? 17.958 -0.412 5.863 1.00 64.38 181 ARG A O 1
ATOM 1389 N N . ALA A 1 182 ? 18.389 -1.448 7.822 1.00 60.03 182 ALA A N 1
ATOM 1390 C CA . ALA A 1 182 ? 18.374 -2.817 7.317 1.00 60.03 182 ALA A CA 1
ATOM 1391 C C . ALA A 1 182 ? 16.949 -3.322 7.041 1.00 60.03 182 ALA A C 1
ATOM 1393 O O . ALA A 1 182 ? 16.677 -3.837 5.959 1.00 60.03 182 ALA A O 1
ATOM 1394 N N . ASP A 1 183 ? 16.026 -3.115 7.981 1.00 52.59 183 ASP A N 1
ATOM 1395 C CA . ASP A 1 183 ? 14.728 -3.791 7.959 1.00 52.59 183 ASP A CA 1
ATOM 1396 C C . ASP A 1 183 ? 13.583 -2.882 7.509 1.00 52.59 183 ASP A C 1
ATOM 1398 O O . ASP A 1 183 ? 12.589 -3.365 6.954 1.00 52.59 183 ASP A O 1
ATOM 1402 N N . TRP A 1 184 ? 13.673 -1.571 7.771 1.00 56.06 184 TRP A N 1
ATOM 1403 C CA . TRP A 1 184 ? 12.520 -0.658 7.644 1.00 56.06 184 TRP A CA 1
ATOM 1404 C C . TRP A 1 184 ? 12.632 0.348 6.515 1.00 56.06 184 TRP A C 1
ATOM 1406 O O . TRP A 1 184 ? 11.756 1.195 6.358 1.00 56.06 184 TRP A O 1
ATOM 1416 N N . GLY A 1 185 ? 13.679 0.238 5.700 1.00 57.69 185 GLY A N 1
ATOM 1417 C CA . GLY A 1 185 ? 13.752 0.985 4.462 1.00 57.69 185 GLY A CA 1
ATOM 1418 C C . GLY A 1 185 ? 13.675 2.491 4.678 1.00 57.69 185 GLY A C 1
ATOM 1419 O O . GLY A 1 185 ? 12.956 3.178 3.963 1.00 57.69 185 GLY A O 1
ATOM 1420 N N . LYS A 1 186 ? 14.452 3.026 5.629 1.00 59.31 186 LYS A N 1
ATOM 1421 C CA . LYS A 1 186 ? 14.629 4.480 5.852 1.00 59.31 186 LYS A CA 1
ATOM 1422 C C . LYS A 1 186 ? 14.952 5.275 4.564 1.00 59.31 186 LYS A C 1
ATOM 1424 O O . LYS A 1 186 ? 14.800 6.489 4.518 1.00 59.31 186 LYS A O 1
ATOM 1429 N N . TRP A 1 187 ? 15.381 4.571 3.520 1.00 64.88 187 TRP A N 1
ATOM 1430 C CA . TRP A 1 187 ? 15.783 5.074 2.206 1.00 64.88 187 TRP A CA 1
ATOM 1431 C C . TRP A 1 187 ? 14.919 4.510 1.075 1.00 64.88 187 TRP A C 1
ATOM 1433 O O . TRP A 1 187 ? 15.135 4.799 -0.102 1.00 64.88 187 TRP A O 1
ATOM 1443 N N . GLU A 1 188 ? 13.954 3.665 1.424 1.00 75.81 188 GLU A N 1
ATOM 1444 C CA . GLU A 1 188 ? 13.094 2.978 0.486 1.00 75.81 188 GLU A CA 1
ATOM 1445 C C . GLU A 1 188 ? 11.951 3.889 0.079 1.00 75.81 188 GLU A C 1
ATOM 1447 O O . GLU A 1 188 ? 11.145 4.363 0.873 1.00 75.81 188 GLU A O 1
ATOM 1452 N N . THR A 1 189 ? 11.817 4.057 -1.226 1.00 88.00 189 THR A N 1
ATOM 1453 C CA . THR A 1 189 ? 10.702 4.796 -1.822 1.00 88.00 189 THR A CA 1
ATOM 1454 C C . THR A 1 189 ? 9.440 3.941 -1.950 1.00 88.00 189 THR A C 1
ATOM 1456 O O . THR A 1 189 ? 8.499 4.295 -2.665 1.00 88.00 189 THR A O 1
ATOM 1459 N N . THR A 1 190 ? 9.439 2.745 -1.358 1.00 91.44 190 THR A N 1
ATOM 1460 C CA . THR A 1 190 ? 8.375 1.748 -1.470 1.00 91.44 190 THR A CA 1
ATOM 1461 C C . THR A 1 190 ? 8.200 1.021 -0.143 1.00 91.44 190 THR A C 1
ATOM 1463 O O . THR A 1 190 ? 9.025 0.200 0.242 1.00 91.44 190 THR A O 1
ATOM 1466 N N . LEU A 1 191 ? 7.083 1.292 0.523 1.00 91.38 191 LEU A N 1
ATOM 1467 C CA . LEU A 1 191 ? 6.660 0.632 1.751 1.00 91.38 191 LEU A CA 1
ATOM 1468 C C . LEU A 1 191 ? 5.555 -0.369 1.418 1.00 91.38 191 LEU A C 1
ATOM 1470 O O . LEU A 1 191 ? 4.634 -0.057 0.662 1.00 91.38 191 LEU A O 1
ATOM 1474 N N . HIS A 1 192 ? 5.613 -1.569 1.981 1.00 92.38 192 HIS A N 1
ATOM 1475 C CA . HIS A 1 192 ? 4.592 -2.590 1.776 1.00 92.38 192 HIS A CA 1
ATOM 1476 C C . HIS A 1 192 ? 4.409 -3.400 3.053 1.00 92.38 192 HIS A C 1
ATOM 1478 O O . HIS A 1 192 ? 5.379 -3.916 3.603 1.00 92.38 192 HIS A O 1
ATOM 1484 N N . ALA A 1 193 ? 3.166 -3.507 3.517 1.00 92.31 193 ALA A N 1
ATOM 1485 C CA . ALA A 1 193 ? 2.830 -4.264 4.712 1.00 92.31 193 ALA A CA 1
ATOM 1486 C C . ALA A 1 193 ? 1.404 -4.811 4.658 1.00 92.31 193 ALA A C 1
ATOM 1488 O O . ALA A 1 193 ? 0.530 -4.312 3.939 1.00 92.31 193 ALA A O 1
ATOM 1489 N N . GLU A 1 194 ? 1.191 -5.849 5.455 1.00 93.69 194 GLU A N 1
ATOM 1490 C CA . GLU A 1 194 ? -0.062 -6.567 5.581 1.00 93.69 194 GLU A CA 1
ATOM 1491 C C . GLU A 1 194 ? -0.312 -6.890 7.055 1.00 93.69 194 GLU A C 1
ATOM 1493 O O . GLU A 1 194 ? 0.553 -7.464 7.714 1.00 93.69 194 GLU A O 1
ATOM 1498 N N . GLN A 1 195 ? -1.486 -6.533 7.576 1.00 94.44 195 GLN A N 1
ATOM 1499 C CA . GLN A 1 195 ? -1.854 -6.796 8.965 1.00 94.44 195 GLN A CA 1
ATOM 1500 C C . GLN A 1 195 ? -3.336 -7.155 9.118 1.00 94.44 195 GLN A C 1
ATOM 1502 O O . GLN A 1 195 ? -4.202 -6.676 8.384 1.00 94.44 195 GLN A O 1
ATOM 1507 N N . GLY A 1 196 ? -3.629 -8.008 10.101 1.00 94.25 196 GLY A N 1
ATOM 1508 C CA . GLY A 1 196 ? -4.985 -8.424 10.450 1.00 94.25 196 GLY A CA 1
ATOM 1509 C C . GLY A 1 196 ? -5.528 -7.675 11.666 1.00 94.25 196 GLY A C 1
ATOM 1510 O O . GLY A 1 196 ? -4.882 -7.626 12.709 1.00 94.25 196 GLY A O 1
ATOM 1511 N N . PHE A 1 197 ? -6.757 -7.178 11.561 1.00 93.50 197 PHE A N 1
ATOM 1512 C CA . PHE A 1 197 ? -7.479 -6.463 12.612 1.00 93.50 197 PHE A CA 1
ATOM 1513 C C . PHE A 1 197 ? -8.827 -7.129 12.888 1.00 93.50 197 PHE A C 1
ATOM 1515 O O . PHE A 1 197 ? -9.369 -7.853 12.053 1.00 93.50 197 PHE A O 1
ATOM 1522 N N . LEU A 1 198 ? -9.396 -6.891 14.067 1.00 92.56 198 LEU A N 1
ATOM 1523 C CA . LEU A 1 198 ? -10.808 -7.194 14.306 1.00 92.56 198 LEU A CA 1
ATOM 1524 C C . LEU A 1 198 ? -11.640 -6.064 13.700 1.00 92.56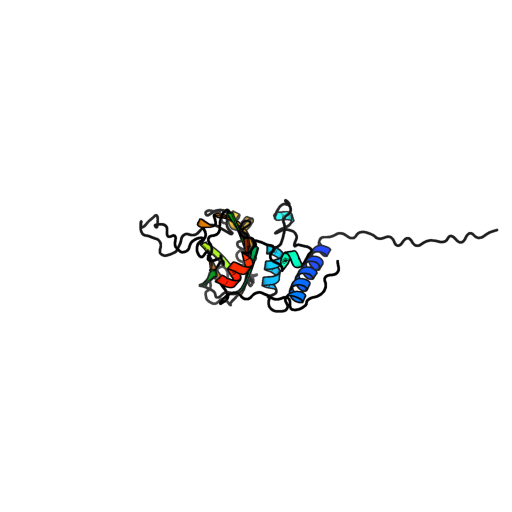 198 LEU A C 1
ATOM 1526 O O . LEU A 1 198 ? -11.329 -4.899 13.939 1.00 92.56 198 LEU A O 1
ATOM 1530 N N . GLY A 1 199 ? -12.700 -6.381 12.956 1.00 89.75 199 GLY A N 1
ATOM 1531 C CA . GLY A 1 199 ? -13.526 -5.361 12.301 1.00 89.75 199 GLY A CA 1
ATOM 1532 C C . GLY A 1 199 ? -14.074 -4.309 13.274 1.00 89.75 199 GLY A C 1
ATOM 1533 O O . GLY A 1 199 ? -14.055 -3.125 12.966 1.00 89.75 199 GLY A O 1
ATOM 1534 N N . THR A 1 200 ? -14.395 -4.709 14.508 1.00 89.81 200 THR A N 1
ATOM 1535 C CA . THR A 1 200 ? -14.842 -3.814 15.593 1.00 89.81 200 THR A CA 1
ATOM 1536 C C . THR A 1 200 ? -13.787 -2.808 16.068 1.00 89.81 200 THR A C 1
ATOM 1538 O O . THR A 1 200 ? -14.122 -1.818 16.714 1.00 89.81 200 THR A O 1
ATOM 1541 N N . THR A 1 201 ? -12.504 -3.044 15.779 1.00 90.81 201 THR A N 1
ATOM 1542 C CA . THR A 1 201 ? -11.412 -2.124 16.144 1.00 90.81 201 THR A CA 1
ATOM 1543 C C . THR A 1 201 ? -11.188 -1.028 15.108 1.00 90.81 201 THR A C 1
ATOM 1545 O O . THR A 1 201 ? -10.531 -0.037 15.424 1.00 90.81 201 THR A O 1
ATOM 1548 N N . LEU A 1 202 ? -11.744 -1.183 13.903 1.00 92.44 202 LEU A N 1
ATOM 1549 C CA . LEU A 1 202 ? -11.609 -0.235 12.805 1.00 92.44 202 LEU A CA 1
ATOM 1550 C C . LEU A 1 202 ? -12.800 0.729 12.807 1.00 92.44 202 LEU A C 1
ATOM 1552 O O . LEU A 1 202 ? -13.939 0.319 12.608 1.00 92.44 202 LEU A O 1
ATOM 1556 N N . ASN A 1 203 ? -12.541 2.019 13.013 1.00 93.31 203 ASN A N 1
ATOM 1557 C CA . ASN A 1 203 ? -13.557 3.067 12.909 1.00 93.31 203 ASN A CA 1
ATOM 1558 C C . ASN A 1 203 ? -12.962 4.292 12.212 1.00 93.31 203 ASN A C 1
ATOM 1560 O O . ASN A 1 203 ? -12.090 4.970 12.761 1.00 93.31 203 ASN A O 1
ATOM 1564 N N . ALA A 1 204 ? -13.436 4.535 10.988 1.00 93.06 204 ALA A N 1
ATOM 1565 C CA . ALA A 1 204 ? -12.882 5.527 10.073 1.00 93.06 204 ALA A CA 1
ATOM 1566 C C . ALA A 1 204 ? -11.335 5.497 10.028 1.00 93.06 204 ALA A C 1
ATOM 1568 O O . ALA A 1 204 ? -10.709 6.534 10.243 1.00 93.06 204 ALA A O 1
ATOM 1569 N N . PRO A 1 205 ? -10.705 4.324 9.801 1.00 95.50 205 PRO A N 1
ATOM 1570 C CA . PRO A 1 205 ? -9.255 4.193 9.847 1.00 95.50 205 PRO A CA 1
ATOM 1571 C C . PRO A 1 205 ? -8.565 5.102 8.824 1.00 95.50 205 PRO A C 1
ATOM 1573 O O . PRO A 1 205 ? -9.077 5.322 7.724 1.00 95.50 205 PRO A 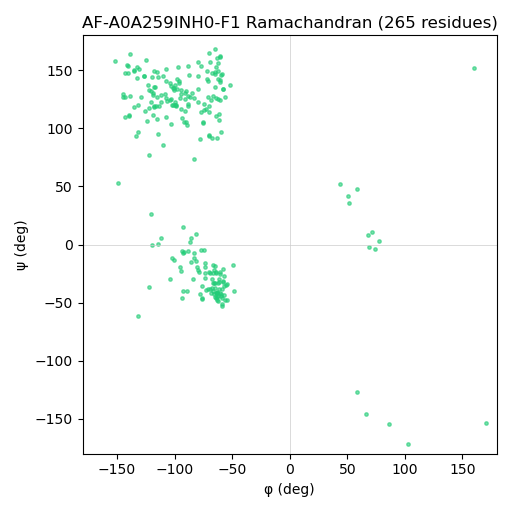O 1
ATOM 1576 N N . VAL A 1 206 ? -7.387 5.626 9.170 1.00 96.38 206 VAL A N 1
ATOM 1577 C CA . VAL A 1 206 ? -6.617 6.530 8.300 1.00 96.38 206 VAL A CA 1
ATOM 1578 C C . VAL A 1 206 ? -5.115 6.271 8.374 1.00 96.38 206 VAL A C 1
ATOM 1580 O O . VAL A 1 206 ? -4.593 5.832 9.401 1.00 96.38 206 VAL A O 1
ATOM 1583 N N . PHE A 1 207 ? -4.417 6.632 7.301 1.00 95.94 207 PHE A N 1
ATOM 1584 C CA . PHE A 1 207 ? -2.983 6.887 7.307 1.00 95.94 207 PHE A CA 1
ATOM 1585 C C . PHE A 1 207 ? -2.733 8.396 7.300 1.00 95.94 207 PHE A C 1
ATOM 1587 O O . PHE A 1 207 ? -3.132 9.094 6.367 1.00 95.94 207 PHE A O 1
ATOM 1594 N N . ASP A 1 208 ? -2.057 8.894 8.328 1.00 93.44 208 ASP A N 1
ATOM 1595 C CA . ASP A 1 208 ? -1.477 10.232 8.331 1.00 93.44 208 ASP A CA 1
ATOM 1596 C C . ASP A 1 208 ? -0.074 10.150 7.734 1.00 93.44 208 ASP A C 1
ATOM 1598 O O . ASP A 1 208 ? 0.787 9.436 8.241 1.00 93.44 208 ASP A O 1
ATOM 1602 N N . ILE A 1 209 ? 0.136 10.864 6.637 1.00 92.44 209 ILE A N 1
ATOM 1603 C CA . ILE A 1 209 ? 1.352 10.808 5.834 1.00 92.44 209 ILE A CA 1
ATOM 1604 C C . ILE A 1 209 ? 2.049 12.151 5.954 1.00 92.44 209 ILE A C 1
ATOM 1606 O O . ILE A 1 209 ? 1.496 13.176 5.545 1.00 92.44 209 ILE A O 1
ATOM 1610 N N . HIS A 1 210 ? 3.266 12.142 6.479 1.00 90.38 210 HIS A N 1
ATOM 1611 C CA . HIS A 1 210 ? 4.086 13.329 6.627 1.00 90.38 210 HIS A CA 1
ATOM 1612 C C . HIS A 1 210 ? 5.289 13.260 5.690 1.00 90.38 210 HIS A C 1
ATOM 1614 O O . HIS A 1 210 ? 6.074 12.314 5.732 1.00 90.38 210 HIS A O 1
ATOM 1620 N N . TYR A 1 211 ? 5.413 14.265 4.820 1.00 89.12 211 TYR A N 1
ATOM 1621 C CA . TYR A 1 211 ? 6.566 14.400 3.940 1.00 89.12 211 TYR A CA 1
ATOM 1622 C C . TYR A 1 211 ? 7.657 15.239 4.616 1.00 89.12 211 TYR A C 1
ATOM 1624 O O . TYR A 1 211 ? 7.569 16.471 4.678 1.00 89.12 211 TYR A O 1
ATOM 1632 N N . ASN A 1 212 ? 8.700 14.541 5.066 1.00 87.12 212 ASN A N 1
ATOM 1633 C CA . ASN A 1 212 ? 9.931 15.102 5.597 1.00 87.12 212 ASN A CA 1
ATOM 1634 C C . ASN A 1 212 ? 10.929 15.312 4.449 1.00 87.12 212 ASN A C 1
ATOM 1636 O O . ASN A 1 212 ? 11.537 14.364 3.946 1.00 87.12 212 ASN A O 1
ATOM 1640 N N . ALA A 1 213 ? 11.081 16.560 4.010 1.00 86.19 213 ALA A N 1
ATOM 1641 C CA . ALA A 1 213 ? 12.053 16.914 2.985 1.00 86.19 213 ALA A CA 1
ATOM 1642 C C . ALA A 1 213 ? 13.424 17.227 3.588 1.00 86.19 213 ALA A C 1
ATOM 1644 O O . ALA A 1 213 ? 13.517 17.803 4.677 1.00 86.19 213 ALA A O 1
ATOM 1645 N N . ARG A 1 214 ? 14.483 16.872 2.859 1.00 83.69 214 ARG A N 1
ATOM 1646 C CA . ARG A 1 214 ? 15.872 17.108 3.246 1.00 83.69 214 ARG A CA 1
ATOM 1647 C C . ARG A 1 214 ? 16.706 17.649 2.092 1.00 83.69 214 ARG A C 1
ATOM 1649 O O . ARG A 1 214 ? 16.454 17.327 0.936 1.00 83.69 214 ARG A O 1
ATOM 1656 N N . GLU A 1 215 ? 17.711 18.435 2.438 1.00 82.38 215 GLU A N 1
ATOM 1657 C CA . GLU A 1 215 ? 18.720 18.981 1.532 1.00 82.38 215 GLU A CA 1
ATOM 1658 C C . GLU A 1 215 ? 20.046 19.042 2.295 1.00 82.38 215 GLU A C 1
ATOM 1660 O O . GLU A 1 215 ? 20.065 19.490 3.444 1.00 82.38 215 GLU A O 1
ATOM 1665 N N . SER A 1 216 ? 21.128 18.513 1.710 1.00 79.81 216 SER A N 1
ATOM 1666 C CA . SER A 1 216 ? 22.442 18.431 2.369 1.00 79.81 216 SER A CA 1
ATOM 1667 C C . SER A 1 216 ? 22.379 17.811 3.778 1.00 79.81 216 SER A C 1
ATOM 1669 O O . SER A 1 216 ? 22.953 18.320 4.739 1.00 79.81 216 SER A O 1
ATOM 1671 N N . GLY A 1 217 ? 21.585 16.744 3.931 1.00 71.88 217 GLY A N 1
ATOM 1672 C CA . GLY A 1 217 ? 21.407 16.023 5.199 1.00 71.88 217 GLY A CA 1
ATOM 1673 C C . GLY A 1 217 ? 20.548 16.728 6.262 1.00 71.88 217 GLY A C 1
ATOM 1674 O O . GLY A 1 217 ? 20.251 16.124 7.294 1.00 71.88 217 GLY A O 1
ATOM 1675 N N . ALA A 1 218 ? 20.087 17.960 6.026 1.00 79.25 218 ALA A N 1
ATOM 1676 C CA . ALA A 1 218 ? 19.277 18.730 6.971 1.00 79.25 218 ALA A CA 1
ATOM 1677 C C . ALA A 1 218 ? 17.805 18.834 6.529 1.00 79.25 218 ALA A C 1
ATOM 1679 O O . ALA A 1 218 ? 17.523 18.814 5.329 1.00 79.25 218 ALA A O 1
ATOM 1680 N N . PRO A 1 219 ? 16.837 18.964 7.461 1.00 81.31 219 PRO A N 1
ATOM 1681 C CA . PRO A 1 219 ? 15.450 19.253 7.107 1.00 81.31 219 PRO A CA 1
ATOM 1682 C C . PRO A 1 219 ? 15.338 20.559 6.311 1.00 81.31 219 PRO A C 1
ATOM 1684 O O . PRO A 1 219 ? 15.892 21.581 6.713 1.00 81.31 219 PRO A O 1
ATOM 1687 N N . THR A 1 220 ? 14.575 20.544 5.219 1.00 81.94 220 THR A N 1
ATOM 1688 C CA . THR A 1 220 ? 14.312 21.734 4.397 1.00 81.94 220 THR A CA 1
ATOM 1689 C C . THR A 1 220 ? 12.812 21.944 4.214 1.00 81.94 220 THR A C 1
ATOM 1691 O O . THR A 1 220 ? 12.033 20.997 4.114 1.00 81.94 220 THR A O 1
ATOM 1694 N N . VAL A 1 221 ? 12.388 23.206 4.160 1.00 74.69 221 VAL A N 1
ATOM 1695 C CA . VAL A 1 221 ? 10.992 23.596 3.879 1.00 74.69 221 VAL A CA 1
ATOM 1696 C C . VAL A 1 221 ? 10.831 24.042 2.416 1.00 74.69 221 VAL A C 1
ATOM 1698 O O . VAL A 1 221 ? 9.714 24.128 1.910 1.00 74.69 221 VAL A O 1
ATOM 1701 N N . GLY A 1 222 ? 11.946 24.288 1.717 1.00 77.12 222 GLY A N 1
ATOM 1702 C CA . GLY A 1 222 ? 11.984 24.783 0.337 1.00 77.12 222 GLY A CA 1
ATOM 1703 C C . GLY A 1 222 ? 11.924 23.701 -0.742 1.00 77.12 222 GLY A C 1
ATOM 1704 O O . GLY A 1 222 ? 11.986 24.027 -1.925 1.00 77.12 222 GLY A O 1
ATOM 1705 N N . ALA A 1 223 ? 11.808 22.427 -0.363 1.00 84.12 223 ALA A N 1
ATOM 1706 C CA . ALA A 1 223 ? 11.791 21.332 -1.325 1.00 84.12 223 ALA A CA 1
ATOM 1707 C C . ALA A 1 223 ? 10.574 21.370 -2.263 1.00 84.12 223 ALA A C 1
ATOM 1709 O O . ALA A 1 223 ? 9.484 21.850 -1.934 1.00 84.12 223 ALA A O 1
ATOM 1710 N N . GLY A 1 224 ? 10.759 20.802 -3.454 1.00 87.75 224 GLY A N 1
ATOM 1711 C CA . GLY A 1 224 ? 9.679 20.593 -4.408 1.00 87.75 224 GLY A CA 1
ATOM 1712 C C . GLY A 1 224 ? 8.625 19.606 -3.899 1.00 87.75 224 GLY A C 1
ATOM 1713 O O . GLY A 1 224 ? 8.808 18.883 -2.921 1.00 87.75 224 GLY A O 1
ATOM 1714 N N . LYS A 1 225 ? 7.494 19.550 -4.600 1.00 92.44 225 LYS A N 1
ATOM 1715 C CA . LYS A 1 225 ? 6.503 18.498 -4.362 1.00 92.44 225 LYS A CA 1
ATOM 1716 C C . LYS A 1 225 ? 7.015 17.157 -4.879 1.00 92.44 225 LYS A C 1
ATOM 1718 O O . LYS A 1 225 ? 7.676 17.110 -5.915 1.00 92.44 225 LYS A O 1
ATOM 1723 N N . ILE A 1 226 ? 6.593 16.073 -4.239 1.00 93.00 226 ILE A N 1
ATOM 1724 C CA . ILE A 1 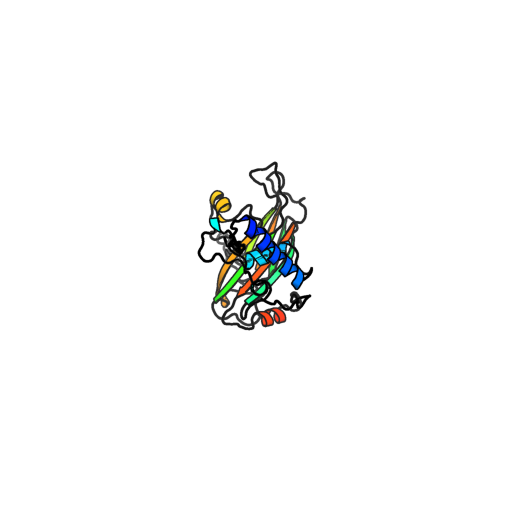226 ? 6.884 14.709 -4.696 1.00 93.00 226 ILE A CA 1
ATOM 1725 C C . ILE A 1 226 ? 5.614 13.982 -5.112 1.00 93.00 226 ILE A C 1
ATOM 1727 O O . ILE A 1 226 ? 4.558 14.158 -4.506 1.00 93.00 226 ILE A O 1
ATOM 1731 N N . LYS A 1 227 ? 5.713 13.147 -6.146 1.00 95.69 227 LYS A N 1
ATOM 1732 C CA . LYS A 1 227 ? 4.604 12.292 -6.582 1.00 95.69 227 LYS A CA 1
ATOM 1733 C C . LYS A 1 227 ? 4.505 11.070 -5.683 1.00 95.69 227 LYS A C 1
ATOM 1735 O O . LYS A 1 227 ? 5.526 10.526 -5.263 1.00 95.69 227 LYS A O 1
ATOM 1740 N N . TYR A 1 228 ? 3.283 10.623 -5.438 1.00 96.12 228 TYR A N 1
ATOM 1741 C CA . TYR A 1 228 ? 3.009 9.494 -4.564 1.00 96.12 228 TYR A CA 1
ATOM 1742 C C . TYR A 1 228 ? 1.887 8.616 -5.130 1.00 96.12 228 TYR A C 1
ATOM 1744 O O . TYR A 1 228 ? 1.023 9.093 -5.872 1.00 96.12 228 TYR A O 1
ATOM 1752 N N . ALA A 1 229 ? 1.906 7.335 -4.773 1.00 97.50 229 ALA A N 1
ATOM 1753 C CA . ALA A 1 229 ? 0.823 6.399 -5.013 1.00 97.50 229 ALA A CA 1
ATOM 1754 C C . ALA A 1 229 ? 0.680 5.425 -3.838 1.00 97.50 229 ALA A C 1
ATOM 1756 O O . ALA A 1 229 ? 1.643 4.770 -3.444 1.00 97.50 229 ALA A O 1
ATOM 1757 N N . LEU A 1 230 ? -0.529 5.317 -3.301 1.00 97.38 230 LEU A N 1
ATOM 1758 C CA . LEU A 1 230 ? -0.881 4.450 -2.185 1.00 97.38 230 LEU A CA 1
ATOM 1759 C C . LEU A 1 230 ? -1.996 3.504 -2.628 1.00 97.38 230 LEU A C 1
ATOM 1761 O O . LEU A 1 230 ? -3.095 3.940 -2.962 1.00 97.38 230 LEU A O 1
ATOM 1765 N N . VAL A 1 231 ? -1.708 2.208 -2.621 1.00 97.56 231 VAL A N 1
ATOM 1766 C CA . VAL A 1 231 ? -2.682 1.144 -2.870 1.00 97.56 231 VAL A CA 1
ATOM 1767 C C . VAL A 1 231 ? -3.050 0.521 -1.536 1.00 97.56 231 VAL A C 1
ATOM 1769 O O . VAL A 1 231 ? -2.170 0.061 -0.810 1.00 97.56 231 VAL A O 1
ATOM 1772 N N . ILE A 1 232 ? -4.339 0.481 -1.224 1.00 97.38 232 ILE A N 1
ATOM 1773 C CA . ILE A 1 232 ? -4.874 -0.156 -0.021 1.00 97.38 232 ILE A CA 1
ATOM 1774 C C . ILE A 1 232 ? -5.849 -1.241 -0.455 1.00 97.38 232 ILE A C 1
ATOM 1776 O O . ILE A 1 232 ? -6.719 -0.989 -1.282 1.00 97.38 232 ILE A O 1
ATOM 1780 N N . ALA A 1 233 ? -5.723 -2.435 0.107 1.00 97.06 233 ALA A N 1
ATOM 1781 C CA . ALA A 1 233 ? -6.728 -3.476 0.004 1.00 97.06 233 ALA A CA 1
ATOM 1782 C C . ALA A 1 233 ? -7.312 -3.762 1.385 1.00 97.06 233 ALA A C 1
ATOM 1784 O O . ALA A 1 233 ? -6.579 -4.031 2.341 1.00 97.06 233 ALA A O 1
ATOM 1785 N N . VAL A 1 234 ? -8.637 -3.697 1.460 1.00 96.31 234 VAL A N 1
ATOM 1786 C CA . VAL A 1 234 ? -9.424 -4.155 2.601 1.00 96.31 234 VAL A CA 1
ATOM 1787 C C . VAL A 1 234 ? -9.992 -5.512 2.225 1.00 96.31 234 VAL A C 1
ATOM 1789 O O . VAL A 1 234 ? -10.699 -5.621 1.228 1.00 96.31 234 VAL A O 1
ATOM 1792 N N . GLU A 1 235 ? -9.663 -6.539 2.996 1.00 95.69 235 GLU A N 1
ATOM 1793 C CA . GLU A 1 235 ? -10.125 -7.908 2.794 1.00 95.69 235 GLU A CA 1
ATOM 1794 C C . GLU A 1 235 ? -10.949 -8.354 4.002 1.00 95.69 235 GLU A C 1
ATOM 1796 O O . GLU A 1 235 ? -10.452 -8.428 5.128 1.00 95.69 235 GLU A O 1
ATOM 1801 N N . ALA A 1 236 ? -12.218 -8.671 3.767 1.00 94.50 236 ALA A N 1
ATOM 1802 C CA . ALA A 1 236 ? -13.132 -9.196 4.766 1.00 94.50 236 ALA A CA 1
ATOM 1803 C C . ALA A 1 236 ? -13.857 -10.417 4.191 1.00 94.50 236 ALA A C 1
ATOM 1805 O O . ALA A 1 236 ? -14.874 -10.310 3.513 1.00 94.50 236 ALA A O 1
ATOM 1806 N N . SER A 1 237 ? -13.356 -11.611 4.506 1.00 88.69 237 SER A N 1
ATOM 1807 C CA . SER A 1 237 ? -13.851 -12.882 3.953 1.00 88.69 237 SER A CA 1
ATOM 1808 C C . SER A 1 237 ? -15.325 -13.184 4.262 1.00 88.69 237 SER A C 1
ATOM 1810 O O . SER A 1 237 ? -15.979 -13.918 3.521 1.00 88.69 237 SER A O 1
ATOM 1812 N N . LYS A 1 238 ? -15.872 -12.596 5.333 1.00 88.06 238 LYS A N 1
ATOM 1813 C CA . LYS A 1 238 ? -17.295 -12.702 5.702 1.00 88.06 238 LYS A CA 1
ATOM 1814 C C . LYS A 1 238 ? -18.211 -11.709 4.971 1.00 88.06 238 LYS A C 1
ATOM 1816 O O . LYS A 1 238 ? -19.422 -11.823 5.103 1.00 88.06 238 LYS A O 1
ATOM 1821 N N . HIS A 1 239 ? -17.650 -10.768 4.212 1.00 87.88 239 HIS A N 1
ATOM 1822 C CA . HIS A 1 239 ? -18.363 -9.677 3.541 1.00 87.88 239 HIS A CA 1
ATOM 1823 C C . HIS A 1 239 ? -18.099 -9.734 2.040 1.00 87.88 239 HIS A C 1
ATOM 1825 O O . HIS A 1 239 ? -17.283 -8.986 1.525 1.00 87.88 239 HIS A O 1
ATOM 1831 N N . GLN A 1 240 ? -18.753 -10.647 1.322 1.00 89.44 240 GLN A N 1
ATOM 1832 C CA . GLN A 1 240 ? -18.459 -10.890 -0.101 1.00 89.44 240 GLN A CA 1
ATOM 1833 C C . GLN A 1 240 ? -18.706 -9.657 -0.994 1.00 89.44 240 GLN A C 1
ATOM 1835 O O . GLN A 1 240 ? -17.986 -9.470 -1.975 1.00 89.44 240 GLN A O 1
ATOM 1840 N N . ASP A 1 241 ? -19.656 -8.790 -0.620 1.00 90.50 241 ASP A N 1
ATOM 1841 C CA . ASP A 1 241 ? -20.032 -7.580 -1.370 1.00 90.50 241 ASP A CA 1
ATOM 1842 C C . ASP A 1 241 ? -19.280 -6.302 -0.931 1.00 90.50 241 ASP A C 1
ATOM 1844 O O . ASP A 1 241 ? -19.646 -5.183 -1.292 1.00 90.50 241 ASP A O 1
ATOM 1848 N N . LEU A 1 242 ? -18.184 -6.460 -0.174 1.00 92.38 242 LEU A N 1
ATOM 1849 C CA . LEU A 1 242 ? -17.403 -5.363 0.417 1.00 92.38 242 LEU A CA 1
ATOM 1850 C C . LEU A 1 242 ? -17.060 -4.241 -0.578 1.00 92.38 242 LEU A C 1
ATOM 1852 O O . LEU A 1 242 ? -17.105 -3.061 -0.231 1.00 92.38 242 LEU A O 1
ATOM 1856 N N . TYR A 1 243 ? -16.710 -4.607 -1.813 1.00 92.50 243 TYR A N 1
ATOM 1857 C CA . TYR A 1 243 ? -16.381 -3.654 -2.871 1.00 92.50 243 TYR A CA 1
ATOM 1858 C C . TYR A 1 243 ? -17.543 -2.695 -3.165 1.00 92.50 243 TYR A C 1
ATOM 1860 O O . TYR A 1 243 ? -17.352 -1.476 -3.161 1.00 92.50 243 TYR A O 1
ATOM 1868 N N . ASN A 1 244 ? -18.747 -3.230 -3.386 1.00 91.81 244 ASN A N 1
ATOM 1869 C CA . ASN A 1 244 ? -19.911 -2.425 -3.745 1.00 91.81 244 ASN A CA 1
ATOM 1870 C C . ASN A 1 244 ? -20.392 -1.586 -2.557 1.00 91.81 244 ASN A C 1
ATOM 1872 O O . ASN A 1 244 ? -20.724 -0.415 -2.736 1.00 91.81 244 ASN A O 1
ATOM 1876 N N . GLU A 1 245 ? -20.358 -2.131 -1.340 1.00 92.69 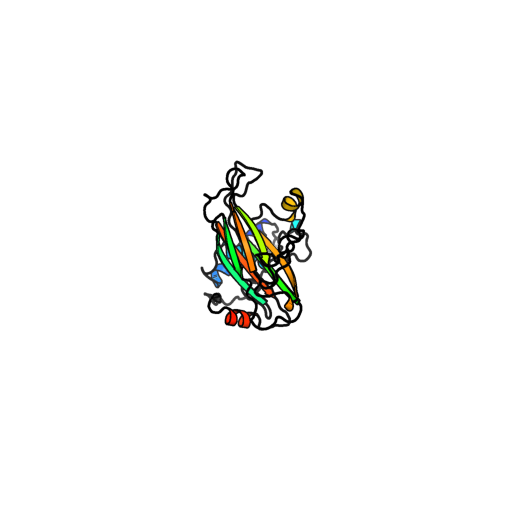245 GLU A N 1
ATOM 1877 C CA . GLU A 1 245 ? -20.733 -1.391 -0.128 1.00 92.69 245 GLU A CA 1
ATOM 1878 C C . GLU A 1 245 ? -19.812 -0.189 0.136 1.00 92.69 245 GLU A C 1
ATOM 1880 O O . GLU A 1 245 ? -20.281 0.904 0.481 1.00 92.69 245 GLU A O 1
ATOM 1885 N N . ILE A 1 246 ? -18.497 -0.357 -0.058 1.00 93.12 246 ILE A N 1
ATOM 1886 C CA . ILE A 1 246 ? -17.530 0.745 0.034 1.00 93.12 246 ILE A CA 1
ATOM 1887 C C . ILE A 1 246 ? -17.784 1.765 -1.077 1.00 93.12 246 ILE A C 1
ATOM 1889 O O . ILE A 1 246 ? -17.827 2.966 -0.803 1.00 93.12 246 ILE A O 1
ATOM 1893 N N . LEU A 1 247 ? -17.994 1.312 -2.314 1.00 92.06 247 LEU A N 1
ATOM 1894 C CA . LEU A 1 247 ? -18.248 2.204 -3.442 1.00 92.06 247 LEU A CA 1
ATOM 1895 C C . LEU A 1 247 ? -19.502 3.060 -3.215 1.00 92.06 247 LEU A C 1
ATOM 1897 O O . LEU A 1 247 ? -19.467 4.266 -3.443 1.00 92.06 247 LEU A O 1
ATOM 1901 N N . GLN A 1 248 ? -20.579 2.471 -2.691 1.00 91.00 248 GLN A N 1
ATOM 1902 C CA . GLN A 1 248 ? -21.801 3.191 -2.324 1.00 91.00 248 GLN A CA 1
ATOM 1903 C C . GLN A 1 248 ? -21.571 4.164 -1.161 1.00 91.00 248 GLN A C 1
ATOM 1905 O O . GLN A 1 248 ? -22.044 5.301 -1.192 1.00 91.00 248 GLN A O 1
ATOM 1910 N N . SER A 1 249 ? -20.820 3.746 -0.138 1.00 90.19 249 SER A N 1
ATOM 1911 C CA . SER A 1 249 ? -20.556 4.563 1.054 1.00 90.19 249 SER A CA 1
ATOM 1912 C C . SER A 1 249 ? -19.691 5.792 0.758 1.00 90.19 249 SER A C 1
ATOM 1914 O O . SER A 1 249 ? -19.851 6.816 1.424 1.00 90.19 249 SER A O 1
ATOM 1916 N N . TYR A 1 250 ? -18.811 5.704 -0.244 1.00 91.31 250 TYR A N 1
ATOM 1917 C CA . TYR A 1 250 ? -17.849 6.745 -0.621 1.00 91.31 250 TYR A CA 1
ATOM 1918 C C . TYR A 1 250 ? -18.024 7.237 -2.066 1.00 91.31 250 TYR A C 1
ATOM 1920 O O . TYR A 1 250 ? -17.071 7.751 -2.650 1.00 91.31 250 TYR A O 1
ATOM 1928 N N . ALA A 1 251 ? -19.229 7.140 -2.637 1.00 87.38 251 ALA A N 1
ATOM 1929 C CA . ALA A 1 251 ? -19.508 7.498 -4.035 1.00 87.38 251 ALA A CA 1
ATOM 1930 C C . ALA A 1 251 ? -19.163 8.957 -4.405 1.00 87.38 251 ALA A C 1
ATOM 1932 O O . ALA A 1 251 ? -18.982 9.276 -5.576 1.00 87.38 251 ALA A O 1
ATOM 1933 N N . SER A 1 252 ? -19.065 9.855 -3.419 1.00 87.50 252 SER A N 1
ATOM 1934 C CA . SER A 1 252 ? -18.662 11.253 -3.619 1.00 87.50 252 SER A CA 1
ATOM 1935 C C . SER A 1 252 ? -17.146 11.467 -3.710 1.00 87.50 252 SER A C 1
ATOM 1937 O O . SER A 1 252 ? -16.714 12.546 -4.107 1.00 87.50 252 SER A O 1
ATOM 1939 N N . ILE A 1 253 ? -16.340 10.477 -3.315 1.00 87.62 253 ILE A N 1
ATOM 1940 C CA . ILE A 1 253 ? -14.875 10.585 -3.200 1.00 87.62 253 ILE A CA 1
ATOM 1941 C C . ILE A 1 253 ? -14.173 9.539 -4.074 1.00 87.62 253 ILE A C 1
ATOM 1943 O O . ILE A 1 253 ? -13.118 9.819 -4.639 1.00 87.62 253 ILE A O 1
ATOM 1947 N N . LEU A 1 254 ? -14.735 8.333 -4.176 1.00 90.25 254 LEU A N 1
ATOM 1948 C CA . LEU A 1 254 ? -14.169 7.225 -4.936 1.00 90.25 254 LEU A CA 1
ATOM 1949 C C . LEU A 1 254 ? -14.845 7.102 -6.298 1.00 90.25 254 LEU A C 1
ATOM 1951 O O . LEU A 1 254 ? -16.066 7.163 -6.413 1.00 90.25 254 LEU A O 1
ATOM 1955 N N . ILE A 1 255 ? -14.028 6.863 -7.319 1.00 90.88 255 ILE A N 1
ATOM 1956 C CA . ILE A 1 255 ? -14.475 6.607 -8.686 1.00 90.88 255 ILE A CA 1
ATOM 1957 C C . ILE A 1 255 ? -13.986 5.206 -9.063 1.00 90.88 255 ILE A C 1
ATOM 1959 O O . ILE A 1 255 ? -12.795 4.920 -8.892 1.00 90.88 255 ILE A O 1
ATOM 1963 N N . PRO A 1 256 ? -14.863 4.320 -9.564 1.00 91.06 256 PRO A N 1
ATOM 1964 C CA . PRO A 1 256 ? -14.436 3.009 -10.016 1.00 91.06 256 PRO A CA 1
ATOM 1965 C C . PRO A 1 256 ? -13.630 3.168 -11.309 1.00 91.06 256 PRO A C 1
ATOM 1967 O O . PRO A 1 256 ? -14.095 3.786 -12.267 1.00 91.06 256 PRO A O 1
ATOM 1970 N N . ILE A 1 257 ? -12.422 2.606 -11.345 1.00 89.31 257 ILE A N 1
ATOM 1971 C CA . ILE A 1 257 ? -11.597 2.614 -12.556 1.00 89.31 257 ILE A CA 1
ATOM 1972 C C . ILE A 1 257 ? -12.193 1.603 -13.534 1.00 89.31 257 ILE A C 1
ATOM 1974 O O . ILE A 1 257 ? -12.220 0.405 -13.254 1.00 89.31 257 ILE A O 1
ATOM 1978 N N . GLN A 1 258 ? -12.676 2.093 -14.673 1.00 85.50 258 GLN A N 1
ATOM 1979 C CA . GLN A 1 258 ? -13.268 1.260 -15.714 1.00 85.50 258 GLN A CA 1
ATOM 1980 C C . GLN A 1 258 ? -12.212 0.904 -16.769 1.00 85.50 258 GLN A C 1
ATOM 1982 O O . GLN A 1 258 ? -11.499 1.796 -17.239 1.00 85.50 258 GLN A O 1
ATOM 1987 N N . PRO A 1 259 ? -12.103 -0.369 -17.182 1.00 84.06 259 PRO A N 1
ATOM 1988 C CA . PRO A 1 259 ? -11.271 -0.752 -18.317 1.00 84.06 259 PRO A CA 1
ATOM 1989 C C . PRO A 1 259 ? -11.670 0.026 -19.581 1.00 84.06 259 PRO A C 1
ATOM 1991 O O . PRO A 1 259 ? -12.833 0.015 -19.979 1.00 84.06 259 PRO A O 1
ATOM 1994 N N . LYS A 1 260 ? -10.709 0.689 -20.235 1.00 79.06 260 LYS A N 1
ATOM 1995 C CA . LYS A 1 260 ? -10.936 1.446 -21.482 1.00 79.06 260 LYS A CA 1
ATOM 1996 C C . LYS A 1 260 ? -10.984 0.551 -22.713 1.00 79.06 260 LYS A C 1
ATOM 1998 O O . LYS A 1 260 ? -11.530 0.952 -23.736 1.00 79.06 260 LYS A O 1
ATOM 2003 N N . VAL A 1 261 ? -10.401 -0.642 -22.625 1.00 70.06 261 VAL A N 1
ATOM 2004 C CA . VAL A 1 261 ? -10.390 -1.613 -23.716 1.00 70.06 261 VAL A CA 1
ATOM 2005 C C . VAL A 1 261 ? -10.794 -2.976 -23.174 1.00 70.06 261 VAL A C 1
ATOM 2007 O O . VAL A 1 261 ? -10.122 -3.535 -22.309 1.00 70.06 261 VAL A O 1
ATOM 2010 N N . THR A 1 262 ? -11.876 -3.535 -23.710 1.00 56.16 262 THR A N 1
ATOM 2011 C CA . THR A 1 262 ? -12.228 -4.946 -23.528 1.00 56.16 262 THR A CA 1
ATOM 2012 C C . THR A 1 262 ? -11.435 -5.758 -24.549 1.00 56.16 262 THR A C 1
ATOM 2014 O O . THR A 1 262 ? -11.964 -6.169 -25.577 1.00 56.16 262 THR A O 1
ATOM 2017 N N . ILE A 1 263 ? -10.127 -5.920 -24.337 1.00 55.69 263 ILE A N 1
ATOM 2018 C CA . ILE A 1 263 ? -9.350 -6.842 -25.174 1.00 55.69 263 ILE A CA 1
ATOM 2019 C C . ILE A 1 263 ? -9.721 -8.255 -24.707 1.00 55.69 263 ILE A C 1
ATOM 2021 O O . ILE A 1 263 ? -9.527 -8.539 -23.522 1.00 55.69 263 ILE A O 1
ATOM 2025 N N . PRO A 1 264 ? -10.259 -9.143 -25.564 1.00 50.12 264 PRO A N 1
ATOM 2026 C CA . PRO A 1 264 ? -10.395 -10.543 -25.196 1.00 50.12 264 PRO A CA 1
ATOM 2027 C C . PRO A 1 264 ? -8.990 -11.091 -24.946 1.00 50.12 264 PRO A C 1
ATOM 2029 O O . PRO A 1 264 ? -8.158 -11.154 -25.851 1.00 50.12 264 PRO A O 1
ATOM 2032 N N . ILE A 1 265 ? -8.704 -11.418 -23.689 1.00 48.41 265 ILE A N 1
ATOM 2033 C CA . ILE A 1 265 ? -7.445 -12.037 -23.294 1.00 48.41 265 ILE A CA 1
ATOM 2034 C C . ILE A 1 265 ? -7.573 -13.510 -23.690 1.00 48.41 265 ILE A C 1
ATOM 2036 O O . ILE A 1 265 ? -8.121 -14.309 -22.934 1.00 48.41 265 ILE A O 1
ATOM 2040 N N . ASN A 1 266 ? -7.149 -13.859 -24.903 1.00 45.03 266 ASN A N 1
ATOM 2041 C CA . ASN A 1 266 ? -6.989 -15.261 -25.269 1.00 45.03 266 ASN A CA 1
ATOM 2042 C C . ASN A 1 266 ? -5.689 -15.760 -24.633 1.00 45.03 266 ASN A C 1
ATOM 2044 O O . ASN A 1 266 ? -4.614 -15.253 -24.958 1.00 45.03 266 ASN A O 1
ATOM 2048 N N . VAL A 1 267 ? -5.839 -16.694 -23.690 1.00 40.41 267 VAL A N 1
ATOM 2049 C CA . VAL A 1 267 ? -4.759 -17.526 -23.136 1.00 40.41 267 VAL A CA 1
ATOM 2050 C C . VAL A 1 267 ? -4.286 -18.506 -24.202 1.00 40.41 267 VAL A C 1
ATOM 2052 O O . VAL A 1 267 ? -5.166 -19.062 -24.900 1.00 40.41 267 VAL A O 1
#

Solvent-accessible surface area (backbone atoms only — not comparable to full-atom values): 15705 Å² total; per-residue (Å²): 135,86,82,80,77,75,83,77,75,79,74,83,79,83,78,90,82,83,62,74,79,59,52,58,61,54,54,47,50,52,52,50,48,52,40,62,29,44,37,83,81,55,51,73,55,38,47,52,18,42,44,54,62,45,24,45,48,87,89,55,58,50,90,81,48,52,68,29,52,54,66,88,53,64,61,73,60,78,49,65,57,82,10,26,33,72,46,78,49,72,53,74,49,49,46,84,39,75,46,76,44,74,49,87,66,44,88,63,83,51,69,58,63,28,39,43,34,42,14,40,25,46,56,59,59,72,35,88,87,32,84,93,40,38,50,29,50,39,76,50,75,46,33,25,44,24,65,87,43,57,54,58,35,91,87,77,69,43,70,43,96,56,49,40,71,49,78,65,81,54,94,64,98,78,69,55,72,64,51,34,56,74,76,60,41,72,79,50,53,61,48,72,35,70,50,79,42,52,25,84,61,52,39,78,22,32,36,41,33,34,37,50,26,38,54,94,79,37,84,41,79,84,56,73,70,32,48,38,10,40,34,37,34,44,33,28,84,79,39,54,60,42,39,60,46,28,49,66,68,36,55,93,80,57,77,85,87,61,68,74,45,91,71,83,82,81,128

Nearest PDB structures (foldseek):
  2df7-assembly1_D  TM=5.301E-01  e=2.438E-04  Infectious bursal disease virus
  2df7-assembly1_P  TM=4.410E-01  e=3.459E-05  Infectious bursal disease virus
  7vrp-assembly1_K-4  TM=3.780E-01  e=6.088E-04  Infectious bursal disease virus
  6oj0-assembly1_T  TM=2.406E-01  e=2.477E-03  Sulfolobus polyhedral virus 1
  1lte-assembly1_A-2  TM=2.821E-01  e=5.915E-02  Erythrina corallodendron